Protein AF-F4CWT6-F1 (afdb_monomer_lite)

Sequence (188 aa):
MFNAMTPAQLTAVLSGTLRESADWARPLDGFQRGQLKSAGSIGRHLAAELAGGPAVAARFRADLRALLCEPRPAPATTRPAAGTSPAGAVSAAVDTVVATAADTVLGAAAEAVVAAIDGDPSGDVAALGAPIGDLLAACRAAGPDGAALAADVHSLLRDLVDAEIDLLSRPTETRPAAPPASPTGGTR

Organism: Pseudonocardia dioxanivorans (strain ATCC 55486 / DSM 44775 / JCM 13855 / CB1190) (NCBI:txid675635)

Radius of gyration: 28.22 Å; chains: 1; bounding box: 65×46×95 Å

Structure (mmCIF, N/CA/C/O backbone):
data_AF-F4CWT6-F1
#
_entry.id   AF-F4CWT6-F1
#
loop_
_atom_site.group_PDB
_atom_site.id
_atom_site.type_symbol
_atom_site.label_atom_id
_atom_site.label_alt_id
_atom_site.label_comp_id
_atom_site.label_asym_id
_atom_site.label_entity_id
_atom_site.label_seq_id
_atom_site.pdbx_PDB_ins_code
_atom_site.Cartn_x
_atom_site.Cartn_y
_atom_site.Cartn_z
_atom_site.occupancy
_atom_site.B_iso_or_equiv
_atom_site.auth_seq_id
_atom_site.auth_comp_id
_atom_site.auth_asym_id
_atom_site.auth_atom_id
_atom_site.pdbx_PDB_model_num
ATOM 1 N N . MET A 1 1 ? 18.079 26.026 -9.946 1.00 36.72 1 MET A N 1
ATOM 2 C CA . MET A 1 1 ? 16.662 25.615 -9.883 1.00 36.72 1 MET A CA 1
ATOM 3 C C . MET A 1 1 ? 16.531 24.374 -10.759 1.00 36.72 1 MET A C 1
ATOM 5 O O . MET A 1 1 ? 16.718 24.493 -11.961 1.00 36.72 1 MET A O 1
ATOM 9 N N . PHE A 1 2 ? 16.378 23.183 -10.175 1.00 40.84 2 PHE A N 1
ATOM 10 C CA . PHE A 1 2 ? 16.164 21.953 -10.947 1.00 40.84 2 PHE A CA 1
ATOM 11 C C . PHE A 1 2 ? 14.674 21.875 -11.282 1.00 40.84 2 PHE A C 1
ATOM 13 O O . PHE A 1 2 ? 13.856 21.798 -10.370 1.00 40.84 2 PHE A O 1
ATOM 20 N N . ASN A 1 3 ? 14.314 21.943 -12.564 1.00 65.31 3 ASN A N 1
ATOM 21 C CA . ASN A 1 3 ? 12.953 21.612 -12.974 1.00 65.31 3 ASN A CA 1
ATOM 22 C C . ASN A 1 3 ? 12.763 20.110 -12.75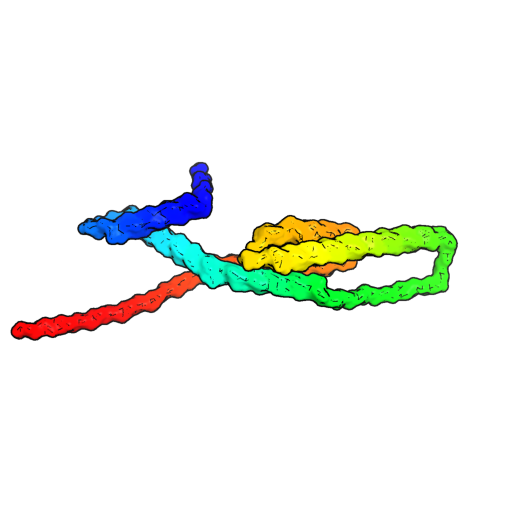8 1.00 65.31 3 ASN A C 1
ATOM 24 O O . ASN A 1 3 ? 13.450 19.308 -13.391 1.00 65.31 3 ASN A O 1
ATOM 28 N N . ALA A 1 4 ? 11.868 19.740 -11.843 1.00 64.19 4 ALA A N 1
ATOM 29 C CA . ALA A 1 4 ? 11.495 18.350 -11.646 1.00 64.19 4 ALA A CA 1
ATOM 30 C C . ALA A 1 4 ? 10.802 17.851 -12.922 1.00 64.19 4 ALA A C 1
ATOM 32 O O . ALA A 1 4 ? 9.756 18.370 -13.311 1.00 64.19 4 ALA A O 1
ATOM 33 N N . MET A 1 5 ? 11.412 16.880 -13.602 1.00 77.81 5 MET A N 1
ATOM 34 C CA . MET A 1 5 ? 10.750 16.173 -14.695 1.00 77.81 5 MET A CA 1
ATOM 35 C C . MET A 1 5 ? 9.659 15.279 -14.116 1.00 77.81 5 MET A C 1
ATOM 37 O O . MET A 1 5 ? 9.882 14.564 -13.141 1.00 77.81 5 MET A O 1
ATOM 41 N N . THR A 1 6 ? 8.485 15.294 -14.741 1.00 76.56 6 THR A N 1
ATOM 42 C CA . THR A 1 6 ? 7.453 14.289 -14.464 1.00 76.56 6 THR A CA 1
ATOM 43 C C . THR A 1 6 ? 7.929 12.905 -14.930 1.00 76.56 6 THR A C 1
ATOM 45 O O . THR A 1 6 ? 8.744 12.825 -15.857 1.00 76.56 6 THR A O 1
ATOM 48 N N . PRO A 1 7 ? 7.400 11.803 -14.367 1.00 67.62 7 PRO A N 1
ATOM 49 C CA . PRO A 1 7 ? 7.756 10.452 -14.805 1.00 67.62 7 PRO A CA 1
ATOM 50 C C . PRO A 1 7 ? 7.576 10.243 -16.315 1.00 67.62 7 PRO A C 1
ATOM 52 O O . PRO A 1 7 ? 8.472 9.735 -16.982 1.00 67.62 7 PRO A O 1
ATOM 55 N N . ALA A 1 8 ? 6.477 10.743 -16.890 1.00 67.81 8 ALA A N 1
ATOM 56 C CA . ALA A 1 8 ? 6.219 10.659 -18.328 1.00 67.81 8 ALA A CA 1
ATOM 57 C C . ALA A 1 8 ? 7.264 11.417 -19.167 1.00 67.81 8 ALA A C 1
ATOM 59 O O . ALA A 1 8 ? 7.701 10.927 -20.210 1.00 67.81 8 ALA A O 1
ATOM 60 N N . GLN A 1 9 ? 7.700 12.594 -18.705 1.00 74.31 9 GLN A N 1
ATOM 61 C CA . GLN A 1 9 ? 8.767 13.354 -19.360 1.00 74.31 9 GLN A CA 1
ATOM 62 C C . GLN A 1 9 ? 10.105 12.616 -19.278 1.00 74.31 9 GLN A C 1
ATOM 64 O O . GLN A 1 9 ? 10.814 12.553 -20.279 1.00 74.31 9 GLN A O 1
ATOM 69 N N . LEU A 1 10 ? 10.424 12.006 -18.134 1.00 76.50 10 LEU A N 1
ATOM 70 C CA . LEU A 1 10 ? 11.627 11.191 -17.979 1.00 76.50 10 LEU A CA 1
ATOM 71 C C . LEU A 1 10 ? 11.614 9.995 -18.944 1.00 76.50 10 LEU A C 1
ATOM 73 O O . LEU A 1 10 ? 12.590 9.776 -19.659 1.00 76.50 10 LEU A O 1
ATOM 77 N N . THR A 1 11 ? 10.501 9.260 -19.034 1.00 73.00 11 THR A N 1
ATOM 78 C CA . THR A 1 11 ? 10.360 8.128 -19.964 1.00 73.00 11 THR A CA 1
ATOM 79 C C . THR A 1 11 ? 10.473 8.565 -21.425 1.00 73.00 11 THR A C 1
ATOM 81 O O . THR A 1 11 ? 11.120 7.878 -22.221 1.00 73.00 11 THR A O 1
ATOM 84 N N . ALA A 1 12 ? 9.887 9.709 -21.790 1.00 74.25 12 ALA A N 1
ATOM 85 C CA . ALA A 1 12 ? 9.984 10.263 -23.138 1.00 74.25 12 ALA A CA 1
ATOM 86 C C . ALA A 1 12 ? 11.428 10.655 -23.492 1.00 74.25 12 ALA A C 1
ATOM 88 O O . ALA A 1 12 ? 11.909 10.302 -24.570 1.00 74.25 12 ALA A O 1
ATOM 89 N N . VAL A 1 13 ? 12.140 11.310 -22.568 1.00 78.69 13 VAL A N 1
ATOM 90 C CA . VAL A 1 13 ? 13.556 11.676 -22.730 1.00 78.69 13 VAL A CA 1
ATOM 91 C C . VAL A 1 13 ? 14.426 10.427 -22.873 1.00 78.69 13 VAL A C 1
ATOM 93 O O . VAL A 1 13 ? 15.185 10.329 -23.834 1.00 78.69 13 VAL A O 1
ATOM 96 N N . LEU A 1 14 ? 14.265 9.434 -21.991 1.00 77.62 14 LEU A N 1
ATOM 97 C CA . LEU A 1 14 ? 15.002 8.167 -22.063 1.00 77.62 14 LEU A CA 1
ATOM 98 C C . LEU A 1 14 ? 14.747 7.434 -23.383 1.00 77.62 14 LEU A C 1
ATOM 100 O O . LEU A 1 14 ? 15.686 6.963 -24.021 1.00 77.62 14 LEU A O 1
ATOM 104 N N . SER A 1 15 ? 13.489 7.372 -23.820 1.00 73.81 15 SER A N 1
ATOM 105 C CA . SER A 1 15 ? 13.115 6.744 -25.091 1.00 73.81 15 SER A CA 1
ATOM 106 C C . SER A 1 15 ? 13.737 7.465 -26.285 1.00 73.81 15 SER A C 1
ATOM 108 O O . SER A 1 15 ? 14.205 6.807 -27.212 1.00 73.81 15 SER A O 1
ATOM 110 N N . GLY A 1 16 ? 13.774 8.801 -26.256 1.00 77.50 16 GLY A N 1
ATOM 111 C CA . GLY A 1 16 ? 14.436 9.619 -27.270 1.00 77.50 16 GLY A CA 1
ATOM 112 C C . GLY A 1 16 ? 15.934 9.334 -27.338 1.00 77.50 16 GLY A C 1
ATOM 113 O O . GLY A 1 16 ? 16.435 8.967 -28.397 1.00 77.50 16 GLY A O 1
ATOM 114 N N . THR A 1 17 ? 16.626 9.386 -26.196 1.00 77.31 17 THR A N 1
ATOM 115 C CA . THR A 1 17 ? 18.068 9.103 -26.115 1.00 77.31 17 THR A CA 1
ATOM 116 C C . THR A 1 17 ? 18.409 7.683 -26.573 1.00 77.31 17 THR A C 1
ATOM 118 O O . THR A 1 17 ? 19.388 7.487 -27.290 1.00 77.31 17 THR A O 1
ATOM 121 N N . LEU A 1 18 ? 17.604 6.679 -26.205 1.00 73.69 18 LEU A N 1
ATOM 122 C CA . LEU A 1 18 ? 17.824 5.291 -26.624 1.00 73.69 18 LEU A CA 1
ATOM 123 C C . LEU A 1 18 ? 17.574 5.090 -28.125 1.00 73.69 18 LEU A C 1
ATOM 125 O O . LEU A 1 18 ? 18.349 4.390 -28.776 1.00 73.69 18 LEU A O 1
ATOM 129 N N . ARG A 1 19 ? 16.537 5.716 -28.694 1.00 77.75 19 ARG A N 1
ATOM 130 C CA . ARG A 1 19 ? 16.262 5.647 -30.139 1.00 77.75 19 ARG A CA 1
ATOM 131 C C . ARG A 1 19 ? 17.334 6.354 -30.956 1.00 77.75 19 ARG A C 1
ATOM 133 O O . ARG A 1 19 ? 17.830 5.761 -31.905 1.00 77.75 19 ARG A O 1
ATOM 140 N N . GLU A 1 20 ? 17.743 7.556 -30.551 1.00 71.19 20 GLU A N 1
ATOM 141 C CA . GLU A 1 20 ? 18.877 8.247 -31.176 1.00 71.19 20 GLU A CA 1
ATOM 142 C C . GLU A 1 20 ? 20.140 7.390 -31.121 1.00 71.19 20 GLU A C 1
ATOM 144 O O . GLU A 1 20 ? 20.877 7.325 -32.099 1.00 71.19 20 GLU A O 1
ATOM 149 N N . SER A 1 21 ? 20.356 6.671 -30.016 1.00 66.06 21 SER A N 1
ATOM 150 C CA . SER A 1 21 ? 21.528 5.812 -29.880 1.00 66.06 21 SER A CA 1
ATOM 151 C C . SER A 1 21 ? 21.553 4.602 -30.807 1.00 66.06 21 SER A C 1
ATOM 153 O O . SER A 1 21 ? 22.632 4.137 -31.176 1.00 66.06 21 SER A O 1
ATOM 155 N N . ALA A 1 22 ? 20.377 4.104 -31.191 1.00 66.12 22 ALA A N 1
ATOM 156 C CA . ALA A 1 22 ? 20.242 2.988 -32.118 1.00 66.12 22 ALA A CA 1
ATOM 157 C C . ALA A 1 22 ? 20.533 3.398 -33.572 1.00 66.12 22 ALA A C 1
ATOM 159 O O . ALA A 1 22 ? 20.850 2.538 -34.388 1.00 66.12 22 ALA A O 1
ATOM 160 N N . ASP A 1 23 ? 20.462 4.697 -33.877 1.00 72.62 23 ASP A N 1
ATOM 161 C CA . ASP A 1 23 ? 20.563 5.246 -35.235 1.00 72.62 23 ASP A CA 1
ATOM 162 C C . ASP A 1 23 ? 21.945 5.860 -35.540 1.00 72.62 23 ASP A C 1
ATOM 164 O O . ASP A 1 23 ? 22.160 6.542 -36.546 1.00 72.62 23 ASP A O 1
ATOM 168 N N . TRP A 1 24 ? 22.929 5.655 -34.658 1.00 68.12 24 TRP A N 1
ATOM 169 C CA . TRP A 1 24 ? 24.237 6.286 -34.800 1.00 68.12 24 TRP A CA 1
ATOM 170 C C . TRP A 1 24 ? 25.131 5.579 -35.818 1.00 68.12 24 TRP A C 1
ATOM 172 O O . TRP A 1 24 ? 25.933 4.706 -35.502 1.00 68.12 24 TRP A O 1
ATOM 182 N N . ALA A 1 25 ? 25.078 6.086 -37.050 1.00 69.44 25 ALA A N 1
ATOM 183 C CA . ALA A 1 25 ? 26.033 5.787 -38.116 1.00 69.44 25 ALA A CA 1
ATOM 184 C C . ALA A 1 25 ? 27.455 6.344 -37.862 1.00 69.44 25 ALA A C 1
ATOM 186 O O . ALA A 1 25 ? 28.361 6.101 -38.660 1.00 69.44 25 ALA A O 1
ATOM 187 N N . ARG A 1 26 ? 27.676 7.107 -36.778 1.00 70.25 26 ARG A N 1
ATOM 188 C CA . ARG A 1 26 ? 28.967 7.738 -36.452 1.00 70.25 26 ARG A CA 1
ATOM 189 C C . ARG A 1 26 ? 29.399 7.503 -34.998 1.00 70.25 26 ARG A C 1
ATOM 191 O O . ARG A 1 26 ? 28.538 7.339 -34.134 1.00 70.25 26 ARG A O 1
ATOM 198 N N . PRO A 1 27 ? 30.714 7.550 -34.701 1.00 74.50 27 PRO A N 1
ATOM 199 C CA . PRO A 1 27 ? 31.218 7.423 -33.339 1.00 74.50 27 PRO A CA 1
ATOM 200 C C . PRO A 1 27 ? 30.711 8.543 -32.429 1.00 74.50 27 PRO A C 1
ATOM 202 O O . PRO A 1 27 ? 30.646 9.705 -32.830 1.00 74.50 27 PRO A O 1
ATOM 205 N N . LEU A 1 28 ? 30.418 8.182 -31.183 1.00 78.62 28 LEU A N 1
ATOM 206 C CA . LEU A 1 28 ? 29.950 9.109 -30.162 1.00 78.62 28 LEU A CA 1
ATOM 207 C C . LEU A 1 28 ? 31.048 9.943 -29.535 1.00 78.62 28 LEU A C 1
ATOM 209 O O . LEU A 1 28 ? 32.087 9.397 -29.143 1.00 78.62 28 LEU A O 1
ATOM 213 N N . ASP A 1 29 ? 30.752 11.220 -29.301 1.00 86.38 29 ASP A N 1
ATOM 214 C CA . ASP A 1 29 ? 31.582 12.055 -28.443 1.00 86.38 29 ASP A CA 1
ATOM 215 C C . ASP A 1 29 ? 31.459 11.661 -26.953 1.00 86.38 29 ASP A C 1
ATOM 217 O O . ASP A 1 29 ? 30.645 10.820 -26.547 1.00 86.38 29 ASP A O 1
ATOM 221 N N . GLY A 1 30 ? 32.336 12.225 -26.119 1.00 81.62 30 GLY A N 1
ATOM 222 C CA . GLY A 1 30 ? 32.394 11.897 -24.693 1.00 81.62 30 GLY A CA 1
ATOM 223 C C . GLY A 1 30 ? 31.141 12.304 -23.914 1.00 81.62 30 GLY A C 1
ATOM 224 O O . GLY A 1 30 ? 30.747 11.593 -22.987 1.00 81.62 30 GLY A O 1
ATOM 225 N N . PHE A 1 31 ? 30.489 13.400 -24.305 1.00 82.12 31 PHE A N 1
ATOM 226 C CA . PHE A 1 31 ? 29.282 13.895 -23.650 1.00 82.12 31 PHE A CA 1
ATOM 227 C C . PHE A 1 31 ? 28.082 13.003 -23.980 1.00 82.12 31 PHE A C 1
ATOM 229 O O . PHE A 1 31 ? 27.412 12.523 -23.068 1.00 82.12 31 PHE A O 1
ATOM 236 N N . GLN A 1 32 ? 27.874 12.685 -25.259 1.00 80.06 32 GLN A N 1
ATOM 237 C CA . GLN A 1 32 ? 26.829 11.776 -25.740 1.00 80.06 32 GLN A CA 1
ATOM 238 C C . GLN A 1 32 ? 26.956 10.388 -25.110 1.00 80.06 32 GLN A C 1
ATOM 240 O O . GLN A 1 32 ? 25.974 9.797 -24.664 1.00 80.06 32 GLN A O 1
ATOM 245 N N . ARG A 1 33 ? 28.187 9.882 -24.986 1.00 79.88 33 ARG A N 1
ATOM 246 C CA . ARG A 1 33 ? 28.461 8.613 -24.302 1.00 79.88 33 ARG A CA 1
ATOM 247 C C . ARG A 1 33 ? 28.152 8.681 -22.803 1.00 79.88 33 ARG A C 1
ATOM 249 O O . ARG A 1 33 ? 27.689 7.693 -22.235 1.00 79.88 33 ARG A O 1
ATOM 256 N N . GLY A 1 34 ? 28.400 9.826 -22.167 1.00 82.19 34 GLY A N 1
ATOM 257 C CA . GLY A 1 34 ? 28.014 10.095 -20.780 1.00 82.19 34 GLY A CA 1
ATOM 258 C C . GLY A 1 34 ? 26.495 10.109 -20.590 1.00 82.19 34 GLY A C 1
ATOM 259 O O . GLY A 1 34 ? 25.990 9.419 -19.705 1.00 82.19 34 GLY A O 1
ATOM 260 N N . GLN A 1 35 ? 25.770 10.808 -21.469 1.00 80.56 35 GLN A N 1
ATOM 261 C CA . GLN A 1 35 ? 24.302 10.842 -21.495 1.00 80.56 35 GLN A CA 1
ATOM 262 C C . GLN A 1 35 ? 23.716 9.438 -21.684 1.00 80.56 35 GLN A C 1
ATOM 264 O O . GLN A 1 35 ? 22.848 9.029 -20.920 1.00 80.56 35 GLN A O 1
ATOM 269 N N . LEU A 1 36 ? 24.258 8.650 -22.618 1.00 79.88 36 LEU A N 1
ATOM 270 C CA . LEU A 1 36 ? 23.814 7.275 -22.856 1.00 79.88 36 LEU A CA 1
ATOM 271 C C . LEU A 1 36 ? 24.023 6.370 -21.635 1.00 79.88 36 LEU A C 1
ATOM 273 O O . LEU A 1 36 ? 23.138 5.599 -21.268 1.00 79.88 36 LEU A O 1
ATOM 277 N N . LYS A 1 37 ? 25.189 6.459 -20.983 1.00 78.75 37 LYS A N 1
ATOM 278 C CA . LYS A 1 37 ? 25.465 5.695 -19.756 1.00 78.75 37 LYS A CA 1
ATOM 279 C C . LYS A 1 37 ? 24.522 6.090 -18.623 1.00 78.75 37 LYS A C 1
ATOM 281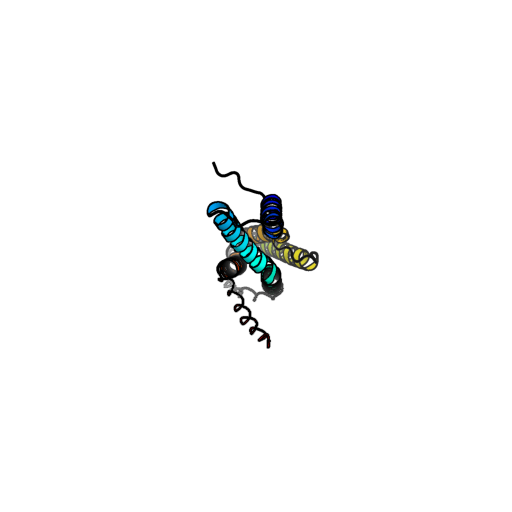 O O . LYS A 1 37 ? 24.053 5.211 -17.903 1.00 78.75 37 LYS A O 1
ATOM 286 N N . SER A 1 38 ? 24.238 7.385 -18.484 1.00 80.00 38 SER A N 1
ATOM 287 C CA . SER A 1 38 ? 23.279 7.894 -17.503 1.00 80.00 38 SER A CA 1
ATOM 288 C C . SER A 1 38 ? 21.868 7.368 -17.790 1.00 80.00 38 SER A C 1
ATOM 290 O O . SER A 1 38 ? 21.275 6.732 -16.921 1.00 80.00 38 SER A O 1
ATOM 292 N N . ALA A 1 39 ? 21.388 7.497 -19.031 1.00 75.31 39 ALA A N 1
ATOM 293 C CA . ALA A 1 39 ? 20.091 6.985 -19.469 1.00 75.31 39 ALA A CA 1
ATOM 294 C C . ALA A 1 39 ? 19.960 5.464 -19.272 1.00 75.31 39 ALA A C 1
ATOM 296 O O . ALA A 1 39 ? 18.954 4.991 -18.751 1.00 75.31 39 ALA A O 1
ATOM 297 N N . GLY A 1 40 ? 20.998 4.692 -19.610 1.00 70.19 40 GLY A N 1
ATOM 298 C CA . GLY A 1 40 ? 21.029 3.246 -19.379 1.00 70.19 40 GLY A CA 1
ATOM 299 C C . GLY A 1 40 ? 21.015 2.867 -17.894 1.00 70.19 40 GLY A C 1
ATOM 300 O O . GLY A 1 40 ? 20.420 1.857 -17.525 1.00 70.19 40 GLY A O 1
ATOM 301 N N . SER A 1 41 ? 21.625 3.677 -17.023 1.00 72.88 41 SER A N 1
ATOM 302 C CA . SER A 1 41 ? 21.550 3.472 -15.573 1.00 72.88 41 SER A CA 1
ATOM 303 C C . SER A 1 41 ? 20.143 3.726 -15.035 1.00 72.88 41 SER A C 1
ATOM 305 O O . SER A 1 41 ? 19.631 2.895 -14.290 1.00 72.88 41 SER A O 1
ATOM 307 N N . ILE A 1 42 ? 19.505 4.824 -15.456 1.00 76.88 42 ILE A N 1
ATOM 308 C CA . ILE A 1 42 ? 18.126 5.156 -15.072 1.00 76.88 42 ILE A CA 1
ATOM 309 C C . ILE A 1 42 ? 17.158 4.086 -15.596 1.00 76.88 42 ILE A C 1
ATOM 311 O O . ILE A 1 42 ? 16.315 3.604 -14.851 1.00 76.88 42 ILE A O 1
ATOM 315 N N . GLY A 1 43 ? 17.317 3.647 -16.848 1.00 72.69 43 GLY A N 1
ATOM 316 C CA . GLY A 1 43 ? 16.483 2.599 -17.438 1.00 72.69 43 GLY A CA 1
ATOM 317 C C . GLY A 1 43 ? 16.580 1.2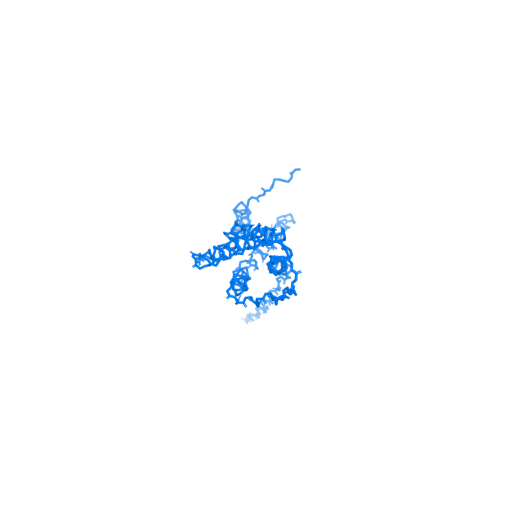60 -16.701 1.00 72.69 43 GLY A C 1
ATOM 318 O O . GLY A 1 43 ? 15.570 0.586 -16.533 1.00 72.69 43 GLY A O 1
ATOM 319 N N . ARG A 1 44 ? 17.768 0.882 -16.209 1.00 66.25 44 ARG A N 1
ATOM 320 C CA . ARG A 1 44 ? 17.933 -0.322 -15.375 1.00 66.25 44 ARG A CA 1
ATOM 321 C C . ARG A 1 44 ? 17.257 -0.195 -14.015 1.00 66.25 44 ARG A C 1
ATOM 323 O O . ARG A 1 44 ? 16.662 -1.164 -13.562 1.00 66.25 44 ARG A O 1
ATOM 330 N N . HIS A 1 45 ? 17.338 0.979 -13.398 1.00 69.69 45 HIS A N 1
ATOM 331 C CA . HIS A 1 45 ? 16.676 1.256 -12.127 1.00 69.69 45 HIS A CA 1
ATOM 332 C C . HIS A 1 45 ? 15.149 1.179 -12.269 1.00 69.69 45 HIS A C 1
ATOM 334 O O . HIS A 1 45 ? 14.510 0.415 -11.557 1.00 69.69 45 HIS A O 1
ATOM 340 N N . LEU A 1 46 ? 14.588 1.832 -13.294 1.00 71.56 46 LEU A N 1
ATOM 341 C CA . LEU A 1 46 ? 13.161 1.742 -13.627 1.00 71.56 46 LEU A CA 1
ATOM 342 C C . LEU A 1 46 ? 12.726 0.310 -13.979 1.00 71.56 46 LEU A C 1
ATOM 344 O O . LEU A 1 46 ? 11.634 -0.121 -13.628 1.00 71.56 46 LEU A O 1
ATOM 348 N N . ALA A 1 47 ? 13.569 -0.459 -14.672 1.00 65.00 47 ALA A N 1
ATOM 349 C CA . ALA A 1 47 ? 13.266 -1.858 -14.964 1.00 65.00 47 ALA A CA 1
ATOM 350 C C . ALA A 1 47 ? 13.250 -2.727 -13.695 1.00 65.00 47 ALA A C 1
ATOM 352 O O . ALA A 1 47 ? 12.422 -3.629 -13.598 1.00 65.00 47 ALA A O 1
ATOM 353 N N . ALA A 1 48 ? 14.135 -2.458 -12.729 1.00 64.50 48 ALA A N 1
ATOM 354 C CA . ALA A 1 48 ? 14.126 -3.129 -11.432 1.00 64.50 48 ALA A CA 1
ATOM 355 C C . ALA A 1 48 ? 12.853 -2.784 -10.640 1.00 64.50 48 ALA A C 1
ATOM 357 O O . ALA A 1 48 ? 12.197 -3.704 -10.147 1.00 64.50 48 ALA A O 1
ATOM 358 N N . GLU A 1 49 ? 12.462 -1.501 -10.604 1.00 67.38 49 GLU A N 1
ATOM 359 C CA . GLU A 1 49 ? 11.187 -1.021 -10.033 1.00 67.38 49 GLU A CA 1
ATOM 360 C C . GLU A 1 49 ? 9.993 -1.787 -10.592 1.00 67.38 49 GLU A C 1
ATOM 362 O O . GLU A 1 49 ? 9.216 -2.379 -9.843 1.00 67.38 49 GLU A O 1
ATOM 367 N N . LEU A 1 50 ? 9.889 -1.852 -11.918 1.00 72.44 50 LEU A N 1
ATOM 368 C CA . LEU A 1 50 ? 8.788 -2.539 -12.587 1.00 72.44 50 LEU A CA 1
ATOM 369 C C . LEU A 1 50 ? 8.807 -4.058 -12.366 1.00 72.44 50 LEU A C 1
ATOM 371 O O . LEU A 1 50 ? 7.749 -4.684 -12.375 1.00 72.44 50 LEU A O 1
ATOM 375 N N . ALA A 1 51 ? 9.982 -4.662 -12.172 1.00 72.75 51 ALA A N 1
ATOM 376 C CA . ALA A 1 51 ? 10.111 -6.107 -12.007 1.00 72.75 51 ALA A CA 1
ATOM 377 C C . ALA A 1 51 ? 9.705 -6.601 -10.609 1.00 72.75 51 ALA A C 1
ATOM 379 O O . ALA A 1 51 ? 9.159 -7.697 -10.498 1.00 72.75 51 ALA A O 1
ATOM 380 N N . GLY A 1 52 ? 9.981 -5.833 -9.548 1.00 78.56 52 GLY A N 1
ATOM 381 C CA . GLY A 1 52 ? 9.714 -6.264 -8.167 1.00 78.56 52 GLY A CA 1
ATOM 382 C C . GLY A 1 52 ? 8.638 -5.465 -7.427 1.00 78.56 52 GLY A C 1
ATOM 383 O O . GLY A 1 52 ? 8.071 -5.986 -6.467 1.00 78.56 52 GLY A O 1
ATOM 384 N N . GLY A 1 53 ? 8.307 -4.254 -7.886 1.00 82.12 53 GLY A N 1
ATOM 385 C CA . GLY A 1 53 ? 7.309 -3.380 -7.260 1.00 82.12 53 GLY A CA 1
ATOM 386 C C . GLY A 1 53 ? 5.944 -4.049 -7.064 1.00 82.12 53 GLY A C 1
ATOM 387 O O . GLY A 1 53 ? 5.452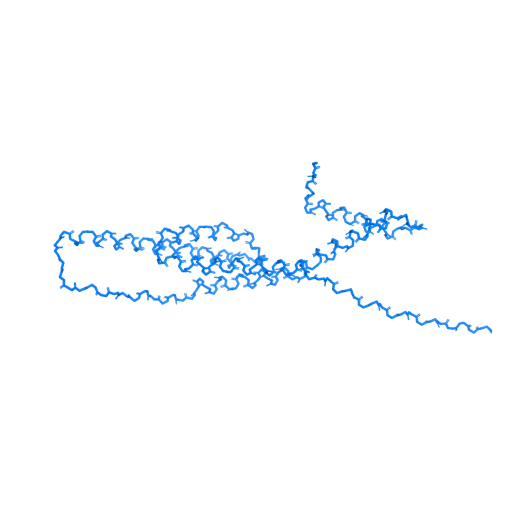 -4.070 -5.935 1.00 82.12 53 GLY A O 1
ATOM 388 N N . PRO A 1 54 ? 5.358 -4.701 -8.090 1.00 87.75 54 PRO A N 1
ATOM 389 C CA . PRO A 1 54 ? 4.076 -5.391 -7.938 1.00 87.75 54 PRO A CA 1
ATOM 390 C C . PRO A 1 54 ? 4.081 -6.491 -6.866 1.00 87.75 54 PRO A C 1
ATOM 392 O O . PRO A 1 54 ? 3.081 -6.686 -6.179 1.00 87.75 54 PRO A O 1
ATOM 395 N N . ALA A 1 55 ? 5.200 -7.203 -6.688 1.00 86.31 55 ALA A N 1
ATOM 396 C CA . ALA A 1 55 ? 5.310 -8.263 -5.685 1.00 86.31 55 ALA A CA 1
ATOM 397 C C . ALA A 1 55 ? 5.406 -7.701 -4.257 1.00 86.31 55 ALA A C 1
ATOM 399 O O . ALA A 1 55 ? 4.783 -8.242 -3.343 1.00 86.31 55 ALA A O 1
ATOM 400 N N . VAL A 1 56 ? 6.152 -6.605 -4.070 1.00 87.69 56 VAL A N 1
ATOM 401 C CA . VAL A 1 56 ? 6.242 -5.889 -2.787 1.00 87.69 56 VAL A CA 1
ATOM 402 C C . VAL A 1 56 ? 4.874 -5.317 -2.398 1.00 87.69 56 VAL A C 1
ATOM 404 O O . VAL A 1 56 ? 4.407 -5.555 -1.284 1.00 87.69 56 VAL A O 1
ATOM 407 N N . ALA A 1 57 ? 4.185 -4.667 -3.340 1.00 88.88 57 ALA A N 1
ATOM 408 C CA . ALA A 1 57 ? 2.831 -4.148 -3.152 1.00 88.88 57 ALA A CA 1
ATOM 409 C C . ALA A 1 57 ? 1.823 -5.252 -2.786 1.00 88.88 57 ALA A C 1
ATOM 411 O O . ALA A 1 57 ? 1.065 -5.115 -1.824 1.00 88.88 57 ALA A O 1
ATOM 412 N N . ALA A 1 58 ? 1.834 -6.374 -3.515 1.00 90.50 58 ALA A N 1
ATOM 413 C CA . ALA A 1 58 ? 0.949 -7.504 -3.243 1.00 90.50 58 ALA A CA 1
ATOM 414 C C . ALA A 1 58 ? 1.180 -8.100 -1.846 1.00 90.50 58 ALA A C 1
ATOM 416 O O . ALA A 1 58 ? 0.215 -8.400 -1.141 1.00 90.50 58 ALA A O 1
ATOM 417 N N . ARG A 1 59 ? 2.446 -8.231 -1.426 1.00 92.12 59 ARG A N 1
ATOM 418 C CA . ARG A 1 59 ? 2.797 -8.708 -0.085 1.00 92.12 59 ARG A CA 1
ATOM 419 C C . ARG A 1 59 ? 2.290 -7.760 1.000 1.00 92.12 59 ARG A C 1
ATOM 421 O O . ARG A 1 59 ? 1.602 -8.218 1.903 1.00 92.12 59 ARG A O 1
ATOM 428 N N . PHE A 1 60 ? 2.563 -6.460 0.882 1.00 94.56 60 PHE A N 1
ATOM 429 C CA . PHE A 1 60 ? 2.083 -5.466 1.847 1.00 94.56 60 PHE A CA 1
ATOM 430 C C . PHE A 1 60 ? 0.559 -5.528 2.019 1.00 94.56 60 PHE A C 1
ATOM 432 O O . PHE A 1 60 ? 0.059 -5.539 3.140 1.00 94.56 60 PHE A O 1
ATOM 439 N N . ARG A 1 61 ? -0.189 -5.637 0.914 1.00 95.88 61 ARG A N 1
ATOM 440 C CA . ARG A 1 61 ? -1.655 -5.759 0.949 1.00 95.88 61 ARG A CA 1
ATOM 441 C C . ARG A 1 61 ? -2.120 -7.030 1.655 1.00 95.88 61 ARG A C 1
ATOM 443 O O . ARG A 1 61 ? -3.091 -6.978 2.404 1.00 95.88 61 ARG A O 1
ATOM 450 N N . ALA A 1 62 ? -1.447 -8.155 1.420 1.00 94.62 62 ALA A N 1
ATOM 451 C CA . ALA A 1 62 ? -1.759 -9.414 2.088 1.00 94.62 62 ALA A CA 1
ATOM 452 C C . ALA A 1 62 ? -1.492 -9.335 3.600 1.00 94.62 62 ALA A C 1
ATOM 454 O O . ALA A 1 62 ? -2.365 -9.706 4.383 1.00 94.62 62 ALA A O 1
ATOM 455 N N . ASP A 1 63 ? -0.340 -8.791 3.996 1.00 94.00 63 ASP A N 1
ATOM 456 C CA . ASP A 1 63 ? 0.061 -8.649 5.400 1.00 94.00 63 ASP A CA 1
ATOM 457 C C . ASP A 1 63 ? -0.866 -7.666 6.143 1.00 94.00 63 ASP A C 1
ATOM 459 O O . ASP A 1 63 ? -1.355 -7.969 7.231 1.00 94.00 63 ASP A O 1
ATOM 463 N N . LEU A 1 64 ? -1.202 -6.527 5.521 1.00 94.69 64 LEU A N 1
ATOM 464 C CA . LEU A 1 64 ? -2.147 -5.552 6.076 1.00 94.69 64 LEU A CA 1
ATOM 465 C C . LEU A 1 64 ? -3.557 -6.137 6.211 1.00 94.69 64 LEU A C 1
ATOM 467 O O . LEU A 1 64 ? -4.207 -5.949 7.235 1.00 94.69 64 LEU A O 1
ATOM 471 N N . ARG A 1 65 ? -4.036 -6.875 5.205 1.00 95.94 65 ARG A N 1
ATOM 472 C CA . ARG A 1 65 ? -5.327 -7.568 5.290 1.00 95.94 65 ARG A CA 1
ATOM 473 C C . ARG A 1 65 ? -5.337 -8.588 6.428 1.00 95.94 65 ARG A C 1
ATOM 475 O O . ARG A 1 65 ? -6.299 -8.621 7.187 1.00 95.94 65 ARG A O 1
ATOM 482 N N . ALA A 1 66 ? -4.295 -9.413 6.543 1.00 93.75 66 ALA A N 1
ATOM 483 C CA . ALA A 1 66 ? -4.192 -10.420 7.596 1.00 93.75 66 ALA A CA 1
ATOM 484 C C . ALA A 1 66 ? -4.234 -9.772 8.986 1.00 93.75 66 ALA A C 1
ATOM 486 O O . ALA A 1 66 ? -5.056 -10.170 9.809 1.00 93.75 66 ALA A O 1
ATOM 487 N N . LEU A 1 67 ? -3.451 -8.707 9.196 1.00 93.25 67 LEU A N 1
ATOM 488 C CA . LEU A 1 67 ? -3.442 -7.930 10.438 1.00 93.25 67 LEU A CA 1
ATOM 489 C C . LEU A 1 67 ? -4.842 -7.434 10.839 1.00 93.25 67 LEU A C 1
ATOM 491 O O . LEU A 1 67 ? -5.178 -7.433 12.020 1.00 93.25 67 LEU A O 1
ATOM 495 N N . LEU A 1 68 ? -5.653 -7.004 9.868 1.00 93.31 68 LEU A N 1
ATOM 496 C CA . LEU A 1 68 ? -6.987 -6.447 10.116 1.00 93.31 68 LEU A CA 1
ATOM 497 C C . LEU A 1 68 ? -8.088 -7.507 10.257 1.00 93.31 68 LEU A C 1
ATOM 499 O O . LEU A 1 68 ? -9.115 -7.235 10.874 1.00 93.31 68 LEU A O 1
ATOM 503 N N . CYS A 1 69 ? -7.901 -8.698 9.687 1.00 92.25 69 CYS A N 1
ATOM 504 C CA . CYS A 1 69 ? -8.863 -9.798 9.787 1.00 92.25 69 CYS A CA 1
ATOM 505 C C . CYS A 1 69 ? -8.591 -10.739 10.969 1.00 92.25 69 CYS A C 1
ATOM 507 O O . CYS A 1 69 ? -9.482 -11.505 11.346 1.00 92.25 69 CYS A O 1
ATOM 509 N N . GLU A 1 70 ? -7.384 -10.731 11.539 1.00 85.94 70 GLU A N 1
ATOM 510 C CA . GLU A 1 70 ? -7.071 -11.568 12.691 1.00 85.94 70 GLU A CA 1
ATOM 511 C C . GLU A 1 70 ? -7.843 -11.107 13.939 1.00 85.94 70 GLU A C 1
ATOM 513 O O . GLU A 1 70 ? -7.798 -9.931 14.312 1.00 85.94 70 GLU A O 1
ATOM 518 N N . PRO A 1 71 ? -8.557 -12.022 14.624 1.00 71.81 71 PRO A N 1
ATOM 519 C CA . PRO A 1 71 ? -9.267 -11.680 15.843 1.00 71.81 71 PRO A CA 1
ATOM 520 C C . PRO A 1 71 ? -8.257 -11.281 16.920 1.00 71.81 71 PRO A C 1
ATOM 522 O O . PRO A 1 71 ? -7.501 -12.111 17.433 1.00 71.81 71 PRO A O 1
ATOM 525 N N . ARG A 1 72 ? -8.257 -9.996 17.284 1.00 67.50 72 ARG A N 1
ATOM 526 C CA . ARG A 1 72 ? -7.396 -9.483 18.346 1.00 67.50 72 ARG A CA 1
ATOM 527 C C . ARG A 1 72 ? -7.821 -10.109 19.680 1.00 67.50 72 ARG A C 1
ATOM 529 O O . ARG A 1 72 ? -9.014 -10.102 19.997 1.00 67.50 72 ARG A O 1
ATOM 536 N N . PRO A 1 73 ? -6.891 -10.650 20.485 1.00 58.41 73 PRO A N 1
ATOM 537 C CA . PRO A 1 73 ? -7.236 -11.143 21.809 1.00 58.41 73 PRO A CA 1
ATOM 538 C C . PRO A 1 73 ? -7.825 -9.992 22.626 1.00 58.41 73 PRO A C 1
ATOM 540 O O . PRO A 1 73 ? -7.208 -8.932 22.744 1.00 58.41 73 PRO A O 1
ATOM 543 N N . ALA A 1 74 ? -9.031 -10.201 23.159 1.00 59.94 74 ALA A N 1
ATOM 544 C CA . ALA A 1 74 ? -9.707 -9.203 23.973 1.00 59.94 74 ALA A CA 1
ATOM 545 C C . ALA A 1 74 ? -8.792 -8.779 25.136 1.00 59.94 74 ALA A C 1
ATOM 547 O O . ALA A 1 74 ? -8.163 -9.648 25.757 1.00 59.94 74 ALA A O 1
ATOM 548 N N . PRO A 1 75 ? -8.706 -7.474 25.454 1.00 58.06 75 PRO A N 1
ATOM 549 C CA . PRO A 1 75 ? -7.965 -7.029 26.621 1.00 58.06 75 PRO A CA 1
ATOM 550 C C . PRO A 1 75 ? -8.545 -7.748 27.836 1.00 58.06 75 PRO A C 1
ATOM 552 O O . PRO A 1 75 ? -9.762 -7.774 28.031 1.00 58.06 75 PRO A O 1
ATOM 555 N N . ALA A 1 76 ? -7.683 -8.396 28.623 1.00 55.38 76 ALA A N 1
ATOM 556 C CA . ALA A 1 76 ? -8.104 -9.097 29.824 1.00 55.38 76 ALA A CA 1
ATOM 557 C C . ALA A 1 76 ? -8.853 -8.099 30.714 1.00 55.38 76 ALA A C 1
ATOM 559 O O . ALA A 1 76 ? -8.244 -7.214 31.310 1.00 55.38 76 ALA A O 1
ATOM 560 N N . THR A 1 77 ? -10.182 -8.204 30.762 1.00 53.53 77 THR A N 1
ATOM 561 C CA . THR A 1 77 ? -11.014 -7.315 31.565 1.00 53.53 77 THR A CA 1
ATOM 562 C C . THR A 1 77 ? -10.655 -7.540 33.023 1.00 53.53 77 THR A C 1
ATOM 564 O O . THR A 1 77 ? -11.079 -8.523 33.638 1.00 53.53 77 THR A O 1
ATOM 567 N N . THR A 1 78 ? -9.842 -6.644 33.576 1.00 54.06 78 THR A N 1
ATOM 568 C CA . THR A 1 78 ? -9.526 -6.609 34.998 1.00 54.06 78 THR A CA 1
ATOM 569 C C . THR A 1 78 ? -10.826 -6.306 35.730 1.00 54.06 78 THR A C 1
ATOM 571 O O . THR A 1 78 ? -11.293 -5.170 35.766 1.00 54.06 78 THR A O 1
ATOM 574 N N . ARG A 1 79 ? -11.474 -7.357 36.240 1.00 45.84 79 ARG A N 1
ATOM 575 C CA . ARG A 1 79 ? -12.759 -7.277 36.935 1.00 45.84 79 ARG A CA 1
ATOM 576 C C . ARG A 1 79 ? -12.640 -6.278 38.096 1.00 45.84 79 ARG A C 1
ATOM 578 O O . ARG A 1 79 ? -11.823 -6.515 38.987 1.00 45.84 79 ARG A O 1
ATOM 585 N N . PRO A 1 80 ? -13.427 -5.189 38.124 1.00 51.97 80 PRO A N 1
ATOM 586 C CA . PRO A 1 80 ? -13.346 -4.226 39.210 1.00 51.97 80 PRO A CA 1
ATOM 587 C C . PRO A 1 80 ? -13.798 -4.880 40.522 1.00 51.97 80 PRO A C 1
ATOM 589 O O . PRO A 1 80 ? -14.810 -5.585 40.574 1.00 51.97 80 PRO A O 1
ATOM 592 N N . ALA A 1 81 ? -13.014 -4.671 41.581 1.00 50.97 81 ALA A N 1
ATOM 593 C CA . ALA A 1 81 ? -13.327 -5.138 42.924 1.00 50.97 81 ALA A CA 1
ATOM 594 C C . ALA A 1 81 ? -14.626 -4.477 43.410 1.00 50.97 81 ALA A C 1
ATOM 596 O O . ALA A 1 81 ? -14.777 -3.258 43.362 1.00 50.97 81 ALA A O 1
ATOM 597 N N . ALA A 1 82 ? -15.579 -5.299 43.849 1.00 50.47 82 ALA A N 1
ATOM 598 C CA . ALA A 1 82 ? -16.905 -4.866 44.265 1.00 50.47 82 ALA A CA 1
ATOM 599 C C . ALA A 1 82 ? -16.825 -3.957 45.503 1.00 50.47 82 ALA A C 1
ATOM 601 O O . ALA A 1 82 ? -16.643 -4.425 46.624 1.00 50.47 82 ALA A O 1
ATOM 602 N N . GLY A 1 83 ? -16.969 -2.652 45.289 1.00 60.38 83 GLY A N 1
ATOM 603 C CA . GLY A 1 83 ? -17.046 -1.662 46.356 1.00 60.38 83 GLY A CA 1
ATOM 604 C C . GLY A 1 83 ? -17.000 -0.253 45.787 1.00 60.38 83 GLY A C 1
ATOM 605 O O . GLY A 1 83 ? -15.967 0.404 45.866 1.00 60.38 83 GLY A O 1
ATOM 606 N N . THR A 1 84 ? -18.078 0.228 45.157 1.00 55.09 84 THR A N 1
ATOM 607 C CA . THR A 1 84 ? -18.089 1.605 44.638 1.00 55.09 84 THR A CA 1
ATOM 608 C C . THR A 1 84 ? -19.432 2.300 44.825 1.00 55.09 84 THR A C 1
ATOM 610 O O . THR A 1 84 ? -20.500 1.764 44.547 1.00 55.09 84 THR A O 1
ATOM 613 N N . SER A 1 85 ? -19.305 3.519 45.344 1.00 51.44 85 SER A N 1
ATOM 614 C CA . SER A 1 85 ? -20.320 4.522 45.658 1.00 51.44 85 SER A CA 1
ATOM 615 C C . SER A 1 85 ? -21.118 4.971 44.414 1.00 51.44 85 SER A C 1
ATOM 617 O O . SER A 1 85 ? -20.547 5.008 43.320 1.00 51.44 85 SER A O 1
ATOM 619 N N . PRO A 1 86 ? -22.398 5.382 44.543 1.00 56.12 86 PRO A N 1
ATOM 620 C CA . PRO A 1 86 ? -23.273 5.730 43.412 1.00 56.12 86 PRO A CA 1
ATOM 621 C C . PRO A 1 86 ? -22.775 6.888 42.526 1.00 56.12 86 PRO A C 1
ATOM 623 O O . PRO A 1 86 ? -23.143 6.951 41.357 1.00 56.12 86 PRO A O 1
ATOM 626 N N . ALA A 1 87 ? -21.896 7.766 43.023 1.00 57.78 87 ALA A N 1
ATOM 627 C CA . ALA A 1 87 ? -21.273 8.819 42.210 1.00 57.78 87 ALA A CA 1
ATOM 628 C C . ALA A 1 87 ? -20.254 8.279 41.179 1.00 57.78 87 ALA A C 1
ATOM 630 O O . ALA A 1 87 ? -20.060 8.892 40.133 1.00 57.78 87 ALA A O 1
ATOM 631 N N . GLY A 1 88 ? -19.642 7.114 41.428 1.00 57.94 88 GLY A N 1
ATOM 632 C CA . GLY A 1 88 ? -18.731 6.466 40.475 1.00 57.94 88 GLY A CA 1
ATOM 633 C C . GLY A 1 88 ? -19.455 5.748 39.332 1.00 57.94 88 GLY A C 1
ATOM 634 O O . GLY A 1 88 ? -18.880 5.557 38.264 1.00 57.94 88 GLY A O 1
ATOM 635 N N . ALA A 1 89 ? -20.731 5.397 39.524 1.00 61.12 89 ALA A N 1
ATOM 636 C CA . ALA A 1 89 ? -21.508 4.637 38.546 1.00 61.12 89 ALA A CA 1
ATOM 637 C C . ALA A 1 89 ? -21.805 5.434 37.262 1.00 61.12 89 ALA A C 1
ATOM 639 O O . ALA A 1 89 ? -21.807 4.862 36.176 1.00 61.12 89 ALA A O 1
ATOM 640 N N . VAL A 1 90 ? -22.015 6.752 37.369 1.00 66.31 90 VAL A N 1
ATOM 641 C CA . VAL A 1 90 ? -22.295 7.611 36.203 1.00 66.31 90 VAL A CA 1
ATOM 642 C C . VAL A 1 90 ? -21.029 7.848 35.374 1.00 66.31 90 VAL A C 1
ATOM 644 O O . VAL A 1 90 ? -21.088 7.765 34.153 1.00 66.31 90 VAL A O 1
ATOM 647 N N . SER A 1 91 ? -19.877 8.062 36.021 1.00 62.22 91 SER A N 1
ATOM 648 C CA . SER A 1 91 ? -18.588 8.200 35.322 1.00 62.22 91 SER A CA 1
ATOM 649 C C . SER A 1 91 ? -18.210 6.909 34.595 1.00 62.22 91 SER A C 1
ATOM 651 O O . SER A 1 91 ? -17.895 6.944 33.413 1.00 62.22 91 SER A O 1
ATOM 653 N N . ALA A 1 92 ? -18.352 5.757 35.263 1.00 62.56 92 ALA A N 1
ATOM 654 C CA . ALA A 1 92 ? -18.059 4.458 34.660 1.00 62.56 92 ALA A CA 1
ATOM 655 C C . ALA A 1 92 ? -18.968 4.137 33.458 1.00 62.56 92 ALA A C 1
ATOM 657 O O . ALA A 1 92 ? -18.515 3.538 32.483 1.00 62.56 92 ALA A O 1
ATOM 658 N N . ALA A 1 93 ? -20.241 4.547 33.499 1.00 62.94 93 ALA A N 1
ATOM 659 C CA . ALA A 1 93 ? -21.158 4.376 32.375 1.00 62.94 93 ALA A CA 1
ATOM 660 C C . ALA A 1 93 ? -20.760 5.241 31.167 1.00 62.94 93 ALA A C 1
ATOM 662 O O . ALA A 1 93 ? -20.786 4.750 30.040 1.00 62.94 93 ALA A O 1
ATOM 663 N N . VAL A 1 94 ? -20.351 6.496 31.390 1.00 65.88 94 VAL A N 1
ATOM 664 C CA . VAL A 1 94 ? -19.860 7.379 30.318 1.00 65.88 94 VAL A CA 1
ATOM 665 C C . VAL A 1 94 ? -18.571 6.828 29.709 1.00 65.88 94 VAL A C 1
ATOM 667 O O . VAL A 1 94 ? -18.494 6.716 28.488 1.00 65.88 94 VAL A O 1
ATOM 670 N N . ASP A 1 95 ? -17.614 6.395 30.533 1.00 62.47 95 ASP A N 1
ATOM 671 C CA . ASP A 1 95 ? -16.361 5.795 30.056 1.00 62.47 95 ASP A CA 1
ATOM 672 C C . ASP A 1 95 ? -16.620 4.526 29.224 1.00 62.47 95 ASP A C 1
ATOM 674 O O . ASP A 1 95 ? -16.011 4.330 28.174 1.00 62.47 95 ASP A O 1
ATOM 678 N N . THR A 1 96 ? -17.594 3.701 29.629 1.00 64.81 96 THR A N 1
ATOM 679 C CA . THR A 1 96 ? -17.993 2.496 28.879 1.00 64.81 96 THR A CA 1
ATOM 680 C C . THR A 1 96 ? -18.606 2.840 27.516 1.00 64.81 96 THR A C 1
ATOM 682 O O . THR A 1 96 ? -18.284 2.203 26.511 1.00 64.81 96 THR A O 1
ATOM 685 N N . VAL A 1 97 ? -19.480 3.852 27.452 1.00 60.56 97 VAL A N 1
ATOM 686 C CA . VAL A 1 97 ? -20.103 4.297 26.191 1.00 60.56 97 VAL A CA 1
ATOM 687 C C . VAL A 1 97 ? -19.056 4.880 25.240 1.00 60.56 97 VAL A C 1
ATOM 689 O O . VAL A 1 97 ? -19.082 4.571 24.049 1.00 60.56 97 VAL A O 1
ATOM 692 N N . VAL A 1 98 ? -18.112 5.673 25.757 1.00 62.75 98 VAL A N 1
ATOM 693 C CA . VAL A 1 98 ? -17.012 6.247 24.967 1.00 62.75 98 VAL A CA 1
ATOM 694 C C . VAL A 1 98 ? -16.091 5.151 24.426 1.00 62.75 98 VAL A C 1
ATOM 696 O O . VAL A 1 98 ? -15.785 5.167 23.235 1.00 62.75 98 VAL A O 1
ATOM 699 N N . ALA A 1 99 ? -15.717 4.166 25.250 1.00 67.12 99 ALA A N 1
ATOM 700 C CA . ALA A 1 99 ? -14.907 3.028 24.810 1.00 67.12 99 ALA A CA 1
ATOM 701 C C . ALA A 1 99 ? -15.611 2.211 23.712 1.00 67.12 99 ALA A C 1
ATOM 703 O O . ALA A 1 99 ? -15.014 1.909 22.684 1.00 67.12 99 ALA A O 1
ATOM 704 N N . THR A 1 100 ? -16.910 1.938 23.875 1.00 71.50 100 THR A N 1
ATOM 705 C CA . THR A 1 100 ? -17.704 1.185 22.884 1.00 71.50 100 THR A CA 1
ATOM 706 C C . THR A 1 100 ? -17.818 1.938 21.552 1.00 71.50 100 THR A C 1
ATOM 708 O O . THR A 1 100 ? -17.714 1.344 20.478 1.00 71.50 100 THR A O 1
ATOM 711 N N . ALA A 1 101 ? -18.018 3.260 21.602 1.00 66.19 101 ALA A N 1
ATOM 712 C CA . ALA A 1 101 ? -18.081 4.093 20.405 1.00 66.19 101 ALA A CA 1
ATOM 713 C C . ALA A 1 101 ? -16.734 4.132 19.667 1.00 66.19 101 ALA A C 1
ATOM 715 O O . ALA A 1 101 ? -16.709 4.019 18.442 1.00 66.19 101 ALA A O 1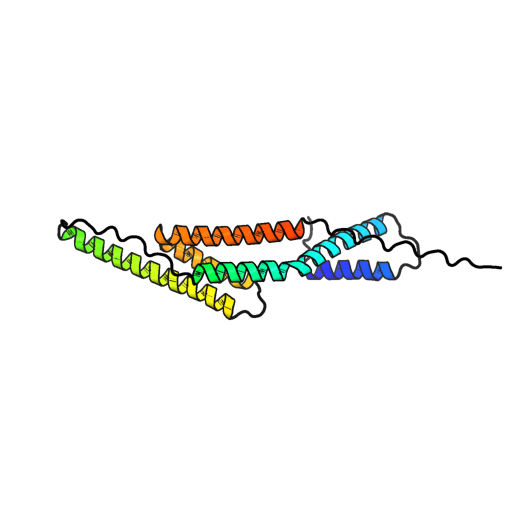
ATOM 716 N N . ALA A 1 102 ? -15.623 4.246 20.400 1.00 75.62 102 ALA A N 1
ATOM 717 C CA . ALA A 1 102 ? -14.285 4.227 19.820 1.00 75.62 102 ALA A CA 1
ATOM 718 C C . ALA A 1 102 ? -13.962 2.881 19.150 1.00 75.62 102 ALA A C 1
ATOM 720 O O . ALA A 1 102 ? -13.450 2.872 18.032 1.00 75.62 102 ALA A O 1
ATOM 721 N N . ASP A 1 103 ? -14.333 1.766 19.782 1.00 79.25 103 ASP A N 1
ATOM 722 C CA . ASP A 1 103 ? -14.132 0.417 19.241 1.00 79.25 103 ASP A CA 1
ATOM 723 C C . ASP A 1 103 ? -14.949 0.193 17.955 1.00 79.25 103 ASP A C 1
ATOM 725 O O . ASP A 1 103 ? -14.458 -0.343 16.963 1.00 79.25 103 ASP A O 1
ATOM 729 N N . THR A 1 104 ? -16.175 0.727 17.913 1.00 84.44 104 THR A N 1
ATOM 730 C CA . THR A 1 104 ? -17.030 0.675 16.714 1.00 84.44 104 THR A CA 1
ATOM 731 C C . THR A 1 104 ? -16.434 1.476 15.551 1.00 84.44 104 THR A C 1
ATOM 733 O O . THR A 1 104 ? -16.423 1.007 14.413 1.00 84.44 104 THR A O 1
ATOM 736 N N . VAL A 1 105 ? -15.925 2.686 15.819 1.00 89.00 105 VAL A N 1
ATOM 737 C CA . VAL A 1 105 ? -15.270 3.525 14.798 1.00 89.00 105 VAL A CA 1
ATOM 738 C C . VAL A 1 105 ? -13.994 2.859 14.286 1.00 89.00 105 VAL A C 1
ATOM 740 O O . VAL A 1 105 ? -13.740 2.870 13.082 1.00 89.00 105 VAL A O 1
ATOM 743 N N . LEU A 1 106 ? -13.213 2.254 15.183 1.00 89.19 106 LEU A N 1
ATOM 744 C CA . LEU A 1 106 ? -12.001 1.529 14.826 1.00 89.19 106 LEU A CA 1
ATOM 745 C C . LEU A 1 106 ? -12.302 0.318 13.933 1.00 89.19 106 LEU A C 1
ATOM 747 O O . LEU A 1 106 ? -11.661 0.159 12.894 1.00 89.19 106 LEU A O 1
ATOM 751 N N . GLY A 1 107 ? -13.309 -0.485 14.292 1.00 89.25 107 GLY A N 1
ATOM 752 C CA . GLY A 1 107 ? -13.764 -1.619 13.486 1.00 89.25 107 GLY A CA 1
ATOM 753 C C . GLY A 1 107 ? -14.223 -1.198 12.089 1.00 89.25 107 GLY A C 1
ATOM 754 O O . GLY A 1 107 ? -13.760 -1.756 11.097 1.00 89.25 107 GLY A O 1
ATOM 755 N N . ALA A 1 108 ? -15.042 -0.146 11.990 1.00 92.12 108 ALA A N 1
ATOM 756 C CA . ALA A 1 108 ? -15.508 0.371 10.701 1.00 92.12 108 ALA A CA 1
ATOM 757 C C . ALA A 1 108 ? -14.357 0.875 9.809 1.00 92.12 108 ALA A C 1
ATOM 759 O O . ALA A 1 108 ? -14.368 0.665 8.595 1.00 92.12 108 ALA A O 1
ATOM 760 N N . ALA A 1 109 ? -13.341 1.518 10.395 1.00 92.31 109 ALA A N 1
ATOM 761 C CA . ALA A 1 109 ? -12.166 1.963 9.649 1.00 92.31 109 ALA A CA 1
ATOM 762 C C . ALA A 1 109 ? -11.313 0.780 9.155 1.00 92.31 109 ALA A C 1
ATOM 764 O O . ALA A 1 109 ? -10.855 0.790 8.012 1.00 92.31 109 ALA A O 1
ATOM 765 N N . ALA A 1 110 ? -11.137 -0.261 9.977 1.00 92.94 110 ALA A N 1
ATOM 766 C CA . ALA A 1 110 ? -10.452 -1.488 9.571 1.00 92.94 110 ALA A CA 1
ATOM 767 C C . ALA A 1 110 ? -11.185 -2.185 8.410 1.00 92.94 110 ALA A C 1
ATOM 769 O O . ALA A 1 110 ? -10.563 -2.522 7.401 1.00 92.94 110 ALA A O 1
ATOM 770 N N . GLU A 1 111 ? -12.511 -2.321 8.502 1.00 94.62 111 GLU A N 1
ATOM 771 C CA . GLU A 1 111 ? -13.348 -2.868 7.428 1.00 94.62 111 GLU A CA 1
ATOM 772 C C . GLU A 1 111 ? -13.231 -2.058 6.130 1.00 94.62 111 GLU A C 1
ATOM 774 O O . GLU A 1 111 ? -13.156 -2.641 5.048 1.00 94.62 111 GLU A O 1
ATOM 779 N N . ALA A 1 112 ? -13.147 -0.726 6.215 1.00 94.75 112 ALA A N 1
ATOM 780 C CA . ALA A 1 112 ? -12.970 0.133 5.045 1.00 94.75 112 ALA A CA 1
ATOM 781 C C . ALA A 1 112 ? -11.628 -0.111 4.328 1.00 94.75 112 ALA A C 1
ATOM 783 O O . ALA A 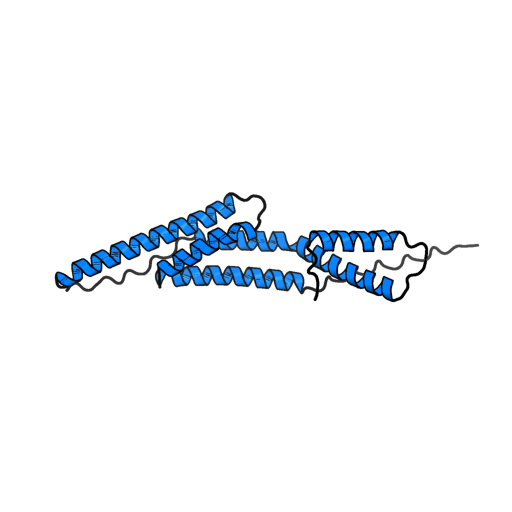1 112 ? -11.591 -0.140 3.096 1.00 94.75 112 ALA A O 1
ATOM 784 N N . VAL A 1 113 ? -10.535 -0.338 5.069 1.00 94.44 113 VAL A N 1
ATOM 785 C CA . VAL A 1 113 ? -9.235 -0.708 4.477 1.00 94.44 113 VAL A CA 1
ATOM 786 C C . VAL A 1 113 ? -9.319 -2.077 3.798 1.00 94.44 113 VAL A C 1
ATOM 788 O O . VAL A 1 113 ? -8.878 -2.228 2.660 1.00 94.44 113 VAL A O 1
ATOM 791 N N . VAL A 1 114 ? -9.922 -3.068 4.460 1.00 96.50 114 VAL A N 1
ATOM 792 C CA . VAL A 1 114 ? -10.115 -4.423 3.913 1.00 96.50 114 VAL A CA 1
ATOM 793 C C . VAL A 1 114 ? -10.947 -4.379 2.626 1.00 96.50 114 VAL A C 1
ATOM 795 O O . VAL A 1 114 ? -10.565 -4.988 1.626 1.00 96.50 114 VAL A O 1
ATOM 798 N N . ALA A 1 115 ? -12.034 -3.604 2.618 1.00 96.25 115 ALA A N 1
ATOM 799 C CA . ALA A 1 115 ? -12.875 -3.402 1.444 1.00 96.25 115 ALA A CA 1
ATOM 800 C C . ALA A 1 115 ? -12.124 -2.700 0.300 1.00 96.25 115 ALA A C 1
ATOM 802 O O . ALA A 1 115 ? -12.288 -3.081 -0.858 1.00 96.25 115 ALA A O 1
ATOM 803 N N . ALA A 1 116 ? -11.267 -1.719 0.605 1.00 95.06 116 ALA A N 1
ATOM 804 C CA . ALA A 1 116 ? -10.417 -1.072 -0.395 1.00 95.06 116 ALA A CA 1
ATOM 805 C C . ALA A 1 116 ? -9.396 -2.051 -1.007 1.00 95.06 116 ALA A C 1
ATOM 807 O O . ALA A 1 116 ? -9.162 -2.019 -2.214 1.00 95.06 116 ALA A O 1
ATOM 808 N N . ILE A 1 117 ? -8.834 -2.960 -0.200 1.00 95.12 117 ILE A N 1
ATOM 809 C CA . ILE A 1 117 ? -7.927 -4.014 -0.677 1.00 95.12 117 ILE A CA 1
ATOM 810 C C . ILE A 1 117 ? -8.658 -5.010 -1.590 1.00 95.12 117 ILE A C 1
ATOM 812 O O . ILE A 1 117 ? -8.112 -5.398 -2.621 1.00 95.12 117 ILE A O 1
ATOM 816 N N . ASP A 1 118 ? -9.874 -5.427 -1.240 1.00 95.50 118 ASP A N 1
ATOM 817 C CA . ASP A 1 118 ? -10.637 -6.393 -2.048 1.00 95.50 118 ASP A CA 1
ATOM 818 C C . ASP A 1 118 ? -11.231 -5.782 -3.320 1.00 95.50 118 ASP A C 1
ATOM 820 O O . ASP A 1 118 ? -11.370 -6.463 -4.336 1.00 95.50 118 ASP A O 1
ATOM 824 N N . GLY A 1 119 ? -11.600 -4.502 -3.265 1.00 94.19 119 GLY A N 1
ATOM 825 C CA . GLY A 1 119 ? -12.249 -3.791 -4.363 1.00 94.19 119 GLY A CA 1
ATOM 826 C C . GLY A 1 119 ? -11.299 -3.301 -5.456 1.00 94.19 119 GLY A C 1
ATOM 827 O O . GLY A 1 119 ? -11.768 -2.898 -6.519 1.00 94.19 119 GLY A O 1
ATOM 828 N N . ASP A 1 120 ? -9.987 -3.326 -5.221 1.00 92.75 120 ASP A N 1
ATOM 829 C CA . ASP A 1 120 ? -8.989 -2.824 -6.164 1.00 92.75 120 ASP A CA 1
ATOM 830 C C . ASP A 1 120 ? -8.191 -3.965 -6.831 1.00 92.75 120 ASP A C 1
ATOM 832 O O . ASP A 1 120 ? -7.209 -4.452 -6.260 1.00 92.75 120 ASP A O 1
ATOM 836 N N . PRO A 1 121 ? -8.547 -4.367 -8.067 1.00 86.75 121 PRO A N 1
ATOM 837 C CA . PRO A 1 121 ? -7.831 -5.407 -8.799 1.00 86.75 121 PRO A CA 1
ATOM 838 C C . PRO A 1 121 ? -6.470 -4.947 -9.342 1.00 86.75 121 PRO A C 1
ATOM 840 O O . PRO A 1 121 ? -5.698 -5.786 -9.805 1.00 86.75 121 PRO A O 1
ATOM 843 N N . SER A 1 122 ? -6.175 -3.641 -9.335 1.00 86.81 122 SER A N 1
ATOM 844 C CA . SER A 1 122 ? -4.899 -3.116 -9.835 1.00 86.81 122 SER A CA 1
ATOM 845 C C . SER A 1 122 ? -3.748 -3.336 -8.854 1.00 86.81 122 SER A C 1
ATOM 847 O O . SER A 1 122 ? -2.591 -3.390 -9.270 1.00 86.81 122 SER A O 1
ATOM 849 N N . GLY A 1 123 ? -4.066 -3.504 -7.566 1.00 88.12 123 GLY A N 1
ATOM 850 C CA . GLY A 1 123 ? -3.068 -3.649 -6.515 1.00 88.12 123 GLY A CA 1
ATOM 851 C C . GLY A 1 123 ? -2.375 -2.334 -6.151 1.00 88.12 123 GLY A C 1
ATOM 852 O O . GLY A 1 123 ? -1.319 -2.381 -5.521 1.00 88.12 123 GLY A O 1
ATOM 853 N N . ASP A 1 124 ? -2.935 -1.181 -6.529 1.00 87.00 124 ASP A N 1
ATOM 854 C CA . ASP A 1 124 ? -2.326 0.126 -6.296 1.00 87.00 124 ASP A CA 1
ATOM 855 C C . ASP A 1 124 ? -2.328 0.467 -4.800 1.00 87.00 124 ASP A C 1
ATOM 857 O O . ASP A 1 124 ? -3.367 0.621 -4.156 1.00 87.00 124 ASP A O 1
ATOM 861 N N . VAL A 1 125 ? -1.132 0.578 -4.224 1.00 87.19 125 VAL A N 1
ATOM 862 C CA . VAL A 1 125 ? -0.953 0.915 -2.807 1.00 87.19 125 VAL A CA 1
ATOM 863 C C . VAL A 1 125 ? -1.290 2.384 -2.544 1.00 87.19 125 VAL A C 1
ATOM 865 O O . VAL A 1 125 ? -1.744 2.714 -1.448 1.00 87.19 125 VAL A O 1
ATOM 868 N N . ALA A 1 126 ? -1.155 3.271 -3.538 1.00 84.88 126 ALA A N 1
ATOM 869 C CA . ALA A 1 126 ? -1.476 4.688 -3.371 1.00 84.88 126 ALA A CA 1
ATOM 870 C C . ALA A 1 126 ? -2.966 4.903 -3.056 1.00 84.88 126 ALA A C 1
ATOM 872 O O . ALA A 1 126 ? -3.312 5.779 -2.258 1.00 84.88 126 ALA A O 1
ATOM 873 N N . ALA A 1 127 ? -3.841 4.055 -3.605 1.00 87.75 127 ALA A N 1
ATOM 874 C CA . ALA A 1 127 ? -5.274 4.075 -3.326 1.00 87.75 127 ALA A CA 1
ATOM 875 C C . ALA A 1 127 ? -5.611 3.774 -1.851 1.00 87.75 127 ALA A C 1
ATOM 877 O O . ALA A 1 127 ? -6.662 4.191 -1.362 1.00 87.75 127 ALA A O 1
ATOM 878 N N . LEU A 1 128 ? -4.714 3.105 -1.116 1.00 90.06 128 LEU A N 1
ATOM 879 C CA . LEU A 1 128 ? -4.901 2.780 0.302 1.00 90.06 128 LEU A CA 1
ATOM 880 C C . LEU A 1 128 ? -4.528 3.932 1.245 1.00 90.06 128 LEU A C 1
ATOM 882 O O . LEU A 1 128 ? -4.830 3.860 2.435 1.00 90.06 128 LEU A O 1
ATOM 886 N N . GLY A 1 129 ? -3.912 5.007 0.740 1.00 90.81 129 GLY A N 1
ATOM 887 C CA . GLY A 1 129 ? -3.412 6.102 1.574 1.00 90.81 129 GLY A CA 1
ATOM 888 C C . GLY A 1 129 ? -4.493 6.776 2.426 1.00 90.81 129 GLY A C 1
ATOM 889 O O . GLY A 1 129 ? -4.288 6.982 3.621 1.00 90.81 129 GLY A O 1
ATOM 890 N N . ALA A 1 130 ? -5.656 7.080 1.838 1.00 91.94 130 ALA A N 1
ATOM 891 C CA . ALA A 1 130 ? -6.769 7.684 2.574 1.00 91.94 130 ALA A CA 1
ATOM 892 C C . ALA A 1 130 ? -7.391 6.713 3.605 1.00 91.94 130 ALA A C 1
ATOM 894 O O . ALA A 1 130 ? -7.410 7.071 4.783 1.00 91.94 130 ALA A O 1
ATOM 895 N N . PRO A 1 131 ? -7.781 5.471 3.238 1.00 93.94 131 PRO A N 1
ATOM 896 C CA . PRO A 1 131 ? -8.273 4.484 4.206 1.00 93.94 131 PRO A CA 1
ATOM 897 C C . PRO A 1 131 ? -7.320 4.217 5.383 1.00 93.94 131 PRO A C 1
ATOM 899 O O . PRO A 1 131 ? -7.754 4.159 6.532 1.00 93.94 131 PRO A O 1
ATOM 902 N N . ILE A 1 132 ? -6.012 4.089 5.126 1.00 90.19 132 ILE A N 1
ATOM 903 C CA . ILE A 1 132 ? -5.008 3.889 6.186 1.00 90.19 132 ILE A CA 1
ATOM 904 C C . ILE A 1 132 ? -4.915 5.129 7.088 1.00 90.19 132 ILE A C 1
ATOM 906 O O . ILE A 1 132 ? -4.784 5.001 8.306 1.00 90.19 132 ILE A O 1
ATOM 910 N N . GLY A 1 133 ? -5.000 6.332 6.513 1.00 87.25 133 GLY A N 1
ATOM 911 C CA . GLY A 1 133 ? -5.029 7.580 7.275 1.00 87.25 133 GLY A CA 1
ATOM 912 C C . GLY A 1 133 ? -6.210 7.652 8.247 1.00 87.25 133 GLY A C 1
ATOM 913 O O . GLY A 1 133 ? -6.018 8.000 9.417 1.00 87.25 133 GLY A O 1
ATOM 914 N N . ASP A 1 134 ? -7.399 7.262 7.789 1.00 92.25 134 ASP A N 1
ATOM 915 C CA . ASP A 1 134 ? -8.615 7.219 8.606 1.00 92.25 134 ASP A CA 1
ATOM 916 C C . ASP A 1 134 ? -8.520 6.156 9.711 1.00 92.25 134 ASP A C 1
ATOM 918 O O . ASP A 1 134 ? -8.847 6.438 10.867 1.00 92.25 134 ASP A O 1
ATOM 922 N N . LEU A 1 135 ? -7.974 4.975 9.400 1.00 92.12 135 LEU A N 1
ATOM 923 C CA . LEU A 1 135 ? -7.685 3.934 10.390 1.00 92.12 135 LEU A CA 1
ATOM 924 C C . LEU A 1 135 ? -6.749 4.445 11.493 1.00 92.12 135 LEU A C 1
ATOM 926 O O . LEU A 1 135 ? -7.047 4.301 12.677 1.00 92.12 135 LEU A O 1
ATOM 930 N N . LEU A 1 136 ? -5.638 5.094 11.136 1.00 89.56 136 LEU A N 1
ATOM 931 C CA . LEU A 1 136 ? -4.703 5.648 12.121 1.00 89.56 136 LEU A CA 1
ATOM 932 C C . LEU A 1 136 ? -5.334 6.780 12.947 1.00 89.56 136 LEU A C 1
ATOM 934 O O . LEU A 1 136 ? -5.014 6.945 14.128 1.00 89.56 136 LEU A O 1
ATOM 938 N N . ALA A 1 137 ? -6.244 7.563 12.362 1.00 88.31 137 ALA A N 1
ATOM 939 C CA . ALA A 1 137 ? -7.022 8.548 13.104 1.00 88.31 137 ALA A CA 1
ATOM 940 C C . ALA A 1 137 ? -7.964 7.881 14.122 1.00 88.31 137 ALA A C 1
ATOM 942 O O . ALA A 1 137 ? -7.994 8.317 15.276 1.00 88.31 137 ALA A O 1
ATOM 943 N N . ALA A 1 138 ? -8.644 6.797 13.737 1.00 89.81 138 ALA A N 1
ATOM 944 C CA . ALA A 1 138 ? -9.480 5.999 14.630 1.00 89.81 138 ALA A CA 1
ATOM 945 C C . ALA A 1 138 ? -8.662 5.350 15.761 1.00 89.81 138 ALA A C 1
ATOM 947 O O . ALA A 1 138 ? -9.048 5.456 16.925 1.00 89.81 138 ALA A O 1
ATOM 948 N N . CYS A 1 139 ? -7.483 4.789 15.462 1.00 87.88 139 CYS A N 1
ATOM 949 C CA . CYS A 1 139 ? -6.574 4.246 16.478 1.00 87.88 139 CYS A CA 1
ATOM 950 C C . CYS A 1 139 ? -6.196 5.294 17.533 1.00 87.88 139 CYS A C 1
ATOM 952 O O . CYS A 1 139 ? -6.174 4.996 18.725 1.00 87.88 139 CYS A O 1
ATOM 954 N N . ARG A 1 140 ? -5.918 6.539 17.115 1.00 89.44 140 ARG A N 1
ATOM 955 C CA . ARG A 1 140 ? -5.612 7.635 18.053 1.00 89.44 140 ARG A CA 1
ATOM 956 C C . ARG A 1 140 ? -6.811 8.004 18.921 1.00 89.44 140 ARG A C 1
ATOM 958 O O . ARG A 1 140 ? -6.623 8.284 20.101 1.00 89.44 140 ARG A O 1
ATOM 965 N N . ALA A 1 141 ? -8.018 8.003 18.356 1.00 87.06 141 ALA A N 1
ATOM 966 C CA . ALA A 1 141 ? -9.244 8.272 19.104 1.00 87.06 141 ALA A CA 1
ATOM 967 C C . ALA A 1 141 ? -9.558 7.168 20.133 1.00 87.06 141 ALA A C 1
ATOM 969 O O . ALA A 1 141 ? -10.064 7.475 21.209 1.00 87.06 141 ALA A O 1
ATOM 970 N N . ALA A 1 142 ? -9.197 5.914 19.839 1.00 86.38 142 ALA A N 1
ATOM 971 C CA . ALA A 1 142 ? -9.325 4.771 20.747 1.00 86.38 142 ALA A CA 1
ATOM 972 C C . ALA A 1 142 ? -8.267 4.731 21.870 1.00 86.38 142 ALA A C 1
ATOM 974 O O . ALA A 1 142 ? -8.352 3.906 22.777 1.00 86.38 142 ALA A O 1
ATOM 975 N N . GLY A 1 143 ? -7.268 5.620 21.848 1.00 87.81 143 GLY A N 1
ATOM 976 C CA . GLY A 1 143 ? -6.290 5.741 22.926 1.00 87.81 143 GLY A CA 1
ATOM 977 C C . GLY A 1 143 ? -5.399 4.493 23.078 1.00 87.81 143 GLY A C 1
ATOM 978 O O . GLY A 1 143 ? -4.862 4.010 22.079 1.00 87.81 143 GLY A O 1
ATOM 979 N N . PRO A 1 144 ? -5.178 3.980 24.307 1.00 84.81 144 PRO A N 1
ATOM 980 C CA . PRO A 1 144 ? -4.285 2.842 24.552 1.00 84.81 144 PRO A CA 1
ATOM 981 C C . PRO A 1 144 ? -4.661 1.574 23.779 1.00 84.81 144 PRO A C 1
ATOM 983 O O . PRO A 1 144 ? -3.771 0.852 23.333 1.00 84.81 144 PRO A O 1
ATOM 986 N N . ASP A 1 145 ? -5.958 1.334 23.579 1.00 78.81 145 ASP A N 1
ATOM 987 C CA . ASP A 1 145 ? -6.459 0.127 22.917 1.00 78.81 145 ASP A CA 1
ATOM 988 C C . ASP A 1 145 ? -6.144 0.135 21.410 1.00 78.81 145 ASP A C 1
ATOM 990 O O . ASP A 1 145 ? -5.779 -0.892 20.835 1.00 78.81 145 ASP A O 1
ATOM 994 N N . GLY A 1 146 ? -6.173 1.316 20.778 1.00 85.56 146 GLY A N 1
ATOM 995 C CA . GLY A 1 146 ? -5.784 1.505 19.376 1.00 85.56 146 GLY A CA 1
ATOM 996 C C . GLY A 1 146 ? -4.274 1.655 19.151 1.00 85.56 146 GLY A C 1
ATOM 997 O O . GLY A 1 146 ? -3.797 1.490 18.025 1.00 85.56 146 GLY A O 1
ATOM 998 N N . ALA A 1 147 ? -3.494 1.944 20.198 1.00 87.19 147 ALA A N 1
ATOM 999 C CA . ALA A 1 147 ? -2.066 2.247 20.077 1.00 87.19 147 ALA A CA 1
ATOM 1000 C C . ALA A 1 147 ? -1.251 1.073 19.520 1.00 87.19 147 ALA A C 1
ATOM 1002 O O . ALA A 1 147 ? -0.350 1.269 18.705 1.00 87.19 147 ALA A O 1
ATOM 1003 N N . ALA A 1 148 ? -1.577 -0.149 19.937 1.00 86.25 148 ALA A N 1
ATOM 1004 C CA . ALA A 1 148 ? -0.858 -1.326 19.480 1.00 86.25 148 ALA A CA 1
ATOM 1005 C C . ALA A 1 148 ? -1.183 -1.661 18.011 1.00 86.25 148 ALA A C 1
ATOM 1007 O O . ALA A 1 148 ? -0.261 -1.933 17.253 1.00 86.25 148 ALA A O 1
ATOM 1008 N N . LEU A 1 149 ? -2.439 -1.514 17.563 1.00 88.19 149 LEU A N 1
ATOM 1009 C CA . LEU A 1 149 ? -2.769 -1.645 16.136 1.00 88.19 149 LEU A CA 1
ATOM 1010 C C . LEU A 1 149 ? -2.066 -0.576 15.285 1.00 88.19 149 LEU A C 1
ATOM 1012 O O . LEU A 1 149 ? -1.533 -0.881 14.222 1.00 88.19 149 LEU A O 1
ATOM 1016 N N . ALA A 1 150 ? -2.025 0.675 15.755 1.00 87.50 150 ALA A N 1
ATOM 1017 C CA . ALA A 1 150 ? -1.288 1.730 15.063 1.00 87.50 150 ALA A CA 1
ATOM 1018 C C . ALA A 1 150 ? 0.208 1.400 14.932 1.00 87.50 150 ALA A C 1
ATOM 1020 O O . ALA A 1 150 ? 0.799 1.664 13.886 1.00 87.50 150 ALA A O 1
ATOM 1021 N N . ALA A 1 151 ? 0.819 0.812 15.967 1.00 86.25 151 ALA A N 1
ATOM 1022 C CA . ALA A 1 151 ? 2.212 0.378 15.921 1.00 86.25 151 ALA A CA 1
ATOM 1023 C C . ALA A 1 151 ? 2.437 -0.717 14.866 1.00 86.25 151 ALA A C 1
ATOM 1025 O O . ALA A 1 151 ? 3.378 -0.604 14.079 1.00 86.25 151 ALA A O 1
ATOM 1026 N N . ASP A 1 152 ? 1.549 -1.711 14.799 1.00 87.56 152 ASP A N 1
ATOM 1027 C CA . ASP A 1 152 ? 1.622 -2.796 13.815 1.00 87.56 152 ASP A CA 1
ATOM 1028 C C . ASP A 1 152 ? 1.482 -2.255 12.377 1.00 87.56 152 ASP A C 1
ATOM 1030 O O . ASP A 1 152 ? 2.306 -2.555 11.510 1.00 87.56 152 ASP A O 1
ATOM 1034 N N . VAL A 1 153 ? 0.515 -1.359 12.131 1.00 86.38 153 VAL A N 1
ATOM 1035 C CA . VAL A 1 153 ? 0.333 -0.694 10.824 1.00 86.38 153 VAL A CA 1
ATOM 1036 C C . VAL A 1 153 ? 1.561 0.141 10.445 1.00 86.38 153 VAL A C 1
ATOM 1038 O O . VAL A 1 153 ? 2.022 0.090 9.304 1.00 86.38 153 VAL A O 1
ATOM 1041 N N . HIS A 1 154 ? 2.132 0.896 11.388 1.00 90.06 154 HIS A N 1
ATOM 1042 C CA . HIS A 1 154 ? 3.362 1.651 11.144 1.00 90.06 154 HIS A CA 1
ATOM 1043 C C . HIS A 1 154 ? 4.566 0.752 10.851 1.00 90.06 154 HIS A C 1
ATOM 1045 O O . HIS A 1 154 ? 5.416 1.147 10.051 1.00 90.06 154 HIS A O 1
ATOM 1051 N N . SER A 1 155 ? 4.643 -0.434 11.463 1.00 88.31 155 SER A N 1
ATOM 1052 C CA . SER A 1 155 ? 5.677 -1.421 11.146 1.00 88.31 155 SER A CA 1
ATOM 1053 C C . SER A 1 155 ? 5.558 -1.884 9.696 1.00 88.31 155 SER A C 1
ATOM 1055 O O . SER A 1 155 ? 6.535 -1.795 8.962 1.00 88.31 155 SER A O 1
ATOM 1057 N N . LEU A 1 156 ? 4.356 -2.260 9.245 1.00 87.44 156 LEU A N 1
ATOM 1058 C CA . LEU A 1 156 ? 4.131 -2.685 7.857 1.00 87.44 156 LEU A CA 1
ATOM 1059 C C . LEU A 1 156 ? 4.442 -1.578 6.839 1.00 87.44 156 LEU A C 1
ATOM 1061 O O . LEU A 1 156 ? 5.013 -1.849 5.786 1.00 87.44 156 LEU A O 1
ATOM 1065 N N . LEU A 1 157 ? 4.097 -0.322 7.149 1.00 84.25 157 LEU A N 1
ATOM 1066 C CA . LEU A 1 157 ? 4.448 0.825 6.301 1.00 84.25 157 LEU A CA 1
ATOM 1067 C C . LEU A 1 157 ? 5.963 1.031 6.208 1.00 84.25 157 LEU A C 1
ATOM 1069 O O . LEU A 1 157 ? 6.466 1.390 5.146 1.00 84.25 157 LEU A O 1
ATOM 1073 N N . ARG A 1 158 ? 6.694 0.811 7.305 1.00 88.19 158 ARG A N 1
ATOM 1074 C CA . ARG A 1 158 ? 8.158 0.872 7.294 1.00 88.19 158 ARG A CA 1
ATOM 1075 C C . ARG A 1 158 ? 8.748 -0.269 6.471 1.00 88.19 158 ARG A C 1
ATOM 1077 O O . ARG A 1 158 ? 9.584 0.005 5.622 1.00 88.19 158 ARG A O 1
ATOM 1084 N N . ASP A 1 159 ? 8.273 -1.495 6.668 1.00 83.06 159 ASP A N 1
ATOM 1085 C CA . ASP A 1 159 ? 8.750 -2.668 5.928 1.00 83.06 159 ASP A CA 1
ATOM 1086 C C . ASP A 1 159 ? 8.516 -2.522 4.415 1.00 83.06 159 ASP A C 1
ATOM 1088 O O . ASP A 1 159 ? 9.367 -2.914 3.616 1.00 83.06 159 ASP A O 1
ATOM 1092 N N . LEU A 1 160 ? 7.390 -1.917 4.014 1.00 85.94 160 LEU A N 1
ATOM 1093 C CA . LEU A 1 160 ? 7.119 -1.548 2.623 1.00 85.94 160 LEU A CA 1
ATOM 1094 C C . LEU A 1 160 ? 8.184 -0.582 2.085 1.00 85.94 160 LEU A C 1
ATOM 1096 O O . LEU A 1 160 ? 8.784 -0.856 1.048 1.00 85.94 160 LEU A O 1
ATOM 1100 N N . VAL A 1 161 ? 8.444 0.517 2.799 1.00 82.75 161 VAL A N 1
ATOM 1101 C CA . VAL A 1 161 ? 9.434 1.528 2.392 1.00 82.75 161 VAL A CA 1
ATOM 1102 C C . VAL A 1 161 ? 10.843 0.935 2.331 1.00 82.75 161 VAL A C 1
ATOM 1104 O O . VAL A 1 161 ? 11.573 1.195 1.377 1.00 82.75 161 VAL A O 1
ATOM 1107 N N . ASP A 1 162 ? 11.226 0.110 3.303 1.00 81.62 162 ASP A N 1
ATOM 1108 C CA . ASP A 1 162 ? 12.534 -0.545 3.325 1.00 81.62 162 ASP A CA 1
ATOM 1109 C C . ASP A 1 162 ? 12.677 -1.531 2.154 1.00 81.62 162 ASP A C 1
ATOM 1111 O O . ASP A 1 162 ? 13.706 -1.542 1.478 1.00 81.62 162 ASP A O 1
ATOM 1115 N N . ALA A 1 163 ? 11.629 -2.302 1.839 1.00 80.50 163 ALA A N 1
ATOM 1116 C CA . ALA A 1 163 ? 11.618 -3.200 0.686 1.00 80.50 163 ALA A CA 1
ATOM 1117 C C . ALA A 1 163 ? 11.696 -2.445 -0.653 1.00 80.50 163 ALA A C 1
ATOM 1119 O O . ALA A 1 163 ? 12.385 -2.900 -1.572 1.00 80.50 163 ALA A O 1
ATOM 1120 N N . GLU A 1 164 ? 11.022 -1.298 -0.768 1.00 82.94 164 GLU A N 1
ATOM 1121 C CA . GLU A 1 164 ? 11.144 -0.406 -1.922 1.00 82.94 164 GLU A CA 1
ATOM 1122 C C . GLU A 1 164 ? 12.575 0.132 -2.036 1.00 82.94 164 GLU A C 1
ATOM 1124 O O . GLU A 1 164 ? 13.200 -0.019 -3.082 1.00 82.94 164 GLU A O 1
ATOM 1129 N N . ILE A 1 165 ? 13.153 0.665 -0.956 1.00 79.38 165 ILE A N 1
ATOM 1130 C CA . ILE A 1 165 ? 14.537 1.164 -0.944 1.00 79.38 165 ILE A CA 1
ATOM 1131 C C . ILE A 1 165 ? 15.533 0.062 -1.317 1.00 79.38 165 ILE A C 1
ATOM 1133 O O . ILE A 1 165 ? 16.441 0.312 -2.112 1.00 79.38 165 ILE A O 1
ATOM 1137 N N . ASP A 1 166 ? 15.375 -1.151 -0.791 1.00 78.81 166 ASP A N 1
ATOM 1138 C CA . ASP A 1 166 ? 16.228 -2.295 -1.120 1.00 78.81 166 ASP A CA 1
ATOM 1139 C C . ASP A 1 166 ? 16.141 -2.654 -2.601 1.00 78.81 166 ASP A C 1
ATOM 1141 O O . ASP A 1 166 ? 17.158 -2.915 -3.252 1.00 78.81 166 ASP A O 1
ATOM 1145 N N . LEU A 1 167 ? 14.929 -2.649 -3.154 1.00 76.88 167 LEU A N 1
ATOM 1146 C CA . LEU A 1 167 ? 14.697 -2.900 -4.567 1.00 76.88 167 LEU A CA 1
ATOM 1147 C C . LEU A 1 167 ? 15.398 -1.846 -5.436 1.00 76.88 167 LEU A C 1
ATOM 1149 O O . LEU A 1 167 ? 16.042 -2.203 -6.425 1.00 76.88 167 LEU A O 1
ATOM 1153 N N . LEU A 1 168 ? 15.328 -0.576 -5.034 1.00 73.69 168 LEU A N 1
ATOM 1154 C CA . LEU A 1 168 ? 15.995 0.546 -5.698 1.00 73.69 168 LEU A CA 1
ATOM 1155 C C . LEU A 1 168 ? 17.525 0.486 -5.554 1.00 73.69 168 LEU A C 1
ATOM 1157 O O . LEU A 1 168 ? 18.264 0.867 -6.466 1.00 73.69 168 LEU A O 1
ATOM 1161 N N . SER A 1 169 ? 18.013 -0.001 -4.416 1.00 77.12 169 SER A N 1
ATOM 1162 C CA . SER A 1 169 ? 19.436 0.007 -4.063 1.00 77.12 169 SER A CA 1
ATOM 1163 C C . SER A 1 169 ? 20.208 -1.193 -4.610 1.00 77.12 169 SER A C 1
ATOM 1165 O O . SER A 1 169 ? 21.439 -1.141 -4.687 1.00 77.12 169 SER A O 1
ATOM 1167 N N . ARG A 1 170 ? 19.525 -2.277 -5.009 1.00 72.00 170 ARG A N 1
ATOM 1168 C CA . ARG A 1 170 ? 20.185 -3.458 -5.577 1.00 72.00 170 ARG A CA 1
ATOM 1169 C C . ARG A 1 170 ? 20.905 -3.095 -6.879 1.00 72.00 170 ARG A C 1
ATOM 1171 O O . ARG A 1 170 ? 20.266 -2.658 -7.840 1.00 72.00 170 ARG A O 1
ATOM 1178 N N . PRO A 1 171 ? 22.230 -3.319 -6.968 1.00 63.03 171 PRO A N 1
ATOM 1179 C CA . PRO A 1 171 ? 22.922 -3.173 -8.231 1.00 63.03 171 PRO A CA 1
ATOM 1180 C C . PRO A 1 171 ? 22.326 -4.187 -9.201 1.00 63.03 171 PRO A C 1
ATOM 1182 O O . PRO A 1 171 ? 22.413 -5.388 -8.961 1.00 63.03 171 PRO A O 1
ATOM 1185 N N . THR A 1 172 ? 21.714 -3.716 -10.293 1.00 57.09 172 THR A N 1
ATOM 1186 C CA . THR A 1 172 ? 21.357 -4.586 -11.424 1.00 57.09 172 THR A CA 1
ATOM 1187 C C . THR A 1 172 ? 22.604 -5.368 -11.803 1.00 57.09 172 THR A C 1
ATOM 1189 O O . THR A 1 172 ? 23.543 -4.783 -12.357 1.00 57.09 172 THR A O 1
ATOM 1192 N N . GLU A 1 173 ? 22.635 -6.659 -11.467 1.00 52.88 173 GLU A N 1
ATOM 1193 C CA . GLU A 1 173 ? 23.718 -7.539 -11.871 1.00 52.88 173 GLU A CA 1
ATOM 1194 C C . GLU A 1 173 ? 23.882 -7.366 -13.373 1.00 52.88 173 GLU A C 1
ATOM 1196 O O . GLU A 1 173 ? 22.938 -7.477 -14.165 1.00 52.88 173 GLU A O 1
ATOM 1201 N N . THR A 1 174 ? 25.082 -6.953 -13.762 1.00 50.97 174 THR A N 1
ATOM 1202 C CA . THR A 1 174 ? 25.413 -6.785 -15.163 1.00 50.97 174 THR A CA 1
ATOM 1203 C C . THR A 1 174 ? 25.292 -8.171 -15.764 1.00 50.97 174 THR A C 1
ATOM 1205 O O . THR A 1 174 ? 26.101 -9.043 -15.460 1.00 50.97 174 THR A O 1
ATOM 1208 N N . ARG A 1 175 ? 24.235 -8.377 -16.564 1.00 47.91 175 ARG A N 1
ATOM 1209 C CA . ARG A 1 175 ? 24.011 -9.598 -17.341 1.00 47.91 175 ARG A CA 1
ATOM 1210 C C . ARG A 1 175 ? 25.372 -10.070 -17.862 1.00 47.91 175 ARG A C 1
ATOM 1212 O O . ARG A 1 175 ? 26.033 -9.258 -18.518 1.00 47.91 175 ARG A O 1
ATOM 1219 N N . PRO A 1 176 ? 25.810 -11.305 -17.548 1.00 50.62 176 PRO A N 1
ATOM 1220 C CA . PRO A 1 176 ? 27.129 -11.774 -17.938 1.00 50.62 176 PRO A CA 1
ATOM 1221 C C . PRO A 1 176 ? 27.291 -11.527 -19.432 1.00 50.62 176 PRO A C 1
ATOM 1223 O O . PRO A 1 176 ? 26.409 -11.885 -20.222 1.00 50.62 176 PRO A O 1
ATOM 1226 N N . ALA A 1 177 ? 28.358 -10.805 -19.787 1.00 55.88 177 ALA A N 1
ATOM 1227 C CA . ALA A 1 177 ? 28.646 -10.459 -21.167 1.00 55.88 177 ALA A CA 1
ATOM 1228 C C . ALA A 1 177 ? 28.566 -11.743 -21.992 1.00 55.88 177 ALA A C 1
ATOM 1230 O O . ALA A 1 177 ? 29.184 -12.747 -21.629 1.00 55.88 177 ALA A O 1
ATOM 1231 N N . ALA A 1 178 ? 27.747 -11.725 -23.047 1.00 67.12 178 ALA A N 1
ATOM 1232 C CA . ALA A 1 178 ? 27.624 -12.869 -23.934 1.00 67.12 178 ALA A CA 1
ATOM 1233 C C . ALA A 1 178 ? 29.041 -13.309 -24.345 1.00 67.12 178 ALA A C 1
ATOM 1235 O O . ALA A 1 178 ? 29.854 -12.438 -24.681 1.00 67.12 178 ALA A O 1
ATOM 1236 N N . PRO A 1 179 ? 29.366 -14.612 -24.264 1.00 69.12 179 PRO A N 1
ATOM 1237 C CA . PRO A 1 179 ? 30.699 -15.084 -24.599 1.00 69.12 179 PRO A CA 1
ATOM 1238 C C . PRO A 1 179 ? 31.053 -14.603 -26.012 1.00 69.12 179 PRO A C 1
ATOM 1240 O O . PRO A 1 179 ? 30.184 -14.625 -26.891 1.00 69.12 179 PRO A O 1
ATOM 1243 N N . PRO A 1 180 ? 32.287 -14.114 -26.235 1.00 70.62 180 PRO A N 1
ATOM 1244 C CA . PRO A 1 180 ? 32.679 -13.576 -27.528 1.00 70.62 180 PRO A CA 1
ATOM 1245 C C . PRO A 1 180 ? 32.438 -14.637 -28.602 1.00 70.62 180 PRO A C 1
ATOM 1247 O O . PRO A 1 180 ? 32.891 -15.775 -28.468 1.00 70.62 180 PRO A O 1
ATOM 1250 N N . ALA A 1 181 ? 31.697 -14.266 -29.649 1.00 69.94 181 ALA A N 1
ATOM 1251 C CA . ALA A 1 181 ? 31.449 -15.144 -30.782 1.00 69.94 181 ALA A CA 1
ATOM 1252 C C . ALA A 1 181 ? 32.796 -15.627 -31.337 1.00 69.94 181 ALA A C 1
ATOM 1254 O O . ALA A 1 181 ? 33.669 -14.816 -31.657 1.00 69.94 181 ALA A O 1
ATOM 1255 N N . SER A 1 182 ? 32.986 -16.947 -31.397 1.00 73.06 182 SER A N 1
ATOM 1256 C CA . SER A 1 182 ? 34.221 -17.537 -31.907 1.00 73.06 182 SER A CA 1
ATOM 1257 C C . SER A 1 182 ? 34.452 -17.081 -33.353 1.00 73.06 182 SER A C 1
ATOM 1259 O O . SER A 1 182 ? 33.514 -17.128 -34.153 1.00 73.06 182 SER A O 1
ATOM 1261 N N . PRO A 1 183 ? 35.669 -16.641 -33.716 1.00 71.50 183 PRO A N 1
ATOM 1262 C CA . PRO A 1 183 ? 35.960 -16.240 -35.081 1.00 71.50 183 PRO A CA 1
ATOM 1263 C C . PRO A 1 183 ? 35.830 -17.465 -35.987 1.00 71.50 183 PRO A C 1
ATOM 1265 O O . PRO A 1 183 ? 36.587 -18.427 -35.866 1.00 71.50 183 PRO A O 1
ATOM 1268 N N . THR A 1 184 ? 34.860 -17.441 -36.898 1.00 67.81 184 THR A N 1
ATOM 1269 C CA . THR A 1 184 ? 34.786 -18.391 -38.009 1.00 67.81 184 THR A CA 1
ATOM 1270 C C . THR A 1 184 ? 36.033 -18.206 -38.863 1.00 67.81 184 THR A C 1
ATOM 1272 O O . THR A 1 184 ? 36.152 -17.227 -39.601 1.00 67.81 184 THR A O 1
ATOM 1275 N N . GLY A 1 185 ? 36.987 -19.123 -38.702 1.00 65.75 185 GLY A N 1
ATOM 1276 C CA . GLY A 1 185 ? 38.211 -19.178 -39.485 1.00 65.75 185 GLY A CA 1
ATOM 1277 C C . GLY A 1 185 ? 37.880 -19.295 -40.968 1.00 65.75 185 GLY A C 1
ATOM 1278 O O . GLY A 1 185 ? 37.336 -20.303 -41.413 1.00 65.75 185 GLY A O 1
ATOM 1279 N N . GLY A 1 186 ? 38.198 -18.246 -41.721 1.00 67.06 186 GLY A N 1
ATOM 1280 C CA . GLY A 1 186 ? 38.207 -18.286 -43.174 1.00 67.06 186 GLY A CA 1
ATOM 1281 C C . GLY A 1 186 ? 39.452 -19.024 -43.644 1.00 67.06 186 GLY A C 1
ATOM 1282 O O . GLY A 1 186 ? 40.564 -18.523 -43.490 1.00 67.06 186 GLY A O 1
ATOM 1283 N N . THR A 1 187 ? 39.265 -20.207 -44.216 1.00 65.94 187 THR A N 1
ATOM 1284 C CA . THR A 1 187 ? 40.264 -20.859 -45.058 1.00 65.94 187 THR A CA 1
ATOM 1285 C C . THR A 1 187 ? 40.270 -20.181 -46.429 1.00 65.94 187 THR A C 1
ATOM 1287 O O . THR A 1 187 ? 39.228 -20.031 -47.071 1.00 65.94 187 THR A O 1
ATOM 1290 N N . ARG A 1 188 ? 41.449 -19.740 -46.865 1.00 64.75 188 ARG A N 1
ATOM 1291 C CA . ARG A 1 188 ? 41.777 -19.500 -48.272 1.00 64.75 188 ARG A CA 1
ATOM 1292 C C . ARG A 1 188 ? 42.941 -20.397 -48.639 1.00 64.75 188 ARG A C 1
ATOM 1294 O O . ARG A 1 188 ? 43.820 -20.562 -47.765 1.00 64.75 188 ARG A O 1
#

Foldseek 3Di:
DDDDDDPVRLVVVLVVLVVVVVPDPDDDDPVSVVVPVVSVQVVLLVVLCVVCVLVLLVVLLVQLLCLLPDDDPPDPPPPDDPDDDPVVVVVVVVVVVQLVVLVVQLNVLSVVLNCQSVVDPPSDPVSSVVSVVSNLVSLVSNPPVSPVVNVSNVVSVVVSVVVSVCSSPDDPPPDPPDPPDPPPDDDD

Secondary structure (DSSP, 8-state):
------HHHHHHHHHHHHHHHHT--SPPPHHHHHHHHHHHHHHHHHHHHHHHHHHHHHHHHHHHHHHHHS-PPPP---PPPS---HHHHHHHHHHHHHHHHHHHHHHHHHHHHHHHHHH-TT--SGGGHHHHHHHHHHHHHTTHHHHHHHHHHHHHHHHHHHHHHHHHHS-----PPPPPPP------

pLDDT: mean 76.76, std 13.33, range [36.72, 96.5]